Protein AF-A0A1Y6CHC1-F1 (afdb_monomer)

Solvent-accessible surface area (backbone atoms only — not comparable to full-atom values): 17909 Å² total; per-residue (Å²): 136,83,73,72,55,72,36,53,55,94,56,80,76,87,63,81,78,50,88,61,73,69,47,34,38,37,36,36,38,57,43,35,75,54,74,92,55,52,39,57,62,52,51,22,48,35,28,28,70,56,65,70,38,98,49,31,31,30,36,31,30,30,24,67,76,11,26,31,28,70,51,31,59,73,75,50,72,40,64,74,44,86,97,60,24,77,39,40,46,34,39,30,34,43,19,50,55,58,89,68,59,39,71,45,30,53,53,37,52,40,52,51,55,47,38,54,39,73,69,41,93,63,84,46,32,47,44,46,45,35,79,75,42,99,49,72,38,39,51,54,68,60,51,72,72,58,49,37,44,100,81,23,35,74,56,94,66,82,91,72,91,79,78,81,80,82,85,81,88,81,80,87,84,79,85,82,87,75,87,64,82,48,79,63,64,50,70,48,38,76,80,40,63,42,73,69,39,30,37,49,26,50,49,38,39,75,72,74,36,59,46,80,73,77,22,58,27,22,52,53,46,28,50,35,42,24,53,50,21,54,78,59,76,44,81,69,77,31,58,44,37,47,56,56,43,50,62,64,38,90,55,96,65,45,80,45,41,72,75,42,66,42,66,53,42,25,35,50,38,50,48,42,38,34,36,47,44,89,74,81,59,79,15,65,30,41,73,69,51,30,54,49,44,24,54,49,25,50,57,66,76,43,84,58,78,35,57,47,30,48,70,54,48,26,69,64,32,74,101

Mean predicted aligned error: 11.99 Å

Secondary structure (DSSP, 8-state):
-PPPPSB-TTS----PPPSS---EEEEEE-S---GGG-SHHHHHHHHHHHH--SS-S-SEEE-TT-PEEE-S-TTSPPSSSTTT-TTEEEEEES-SSGGG--HHHHHHHHHHHHHHHHT-SSPPEEEEGGGSSSS-TT-S-HHHHHTB-TTS-B--------PPPPPPP-PPPP--------SSPP-B-TT-BSHHHHHHHHHHHHTT-----SSB--HHHHHHHHHHHHHTT---SS-B-HHHHHTT-S-SS--B-TT-BSHHHHHHHHHHHHTT-----SSB--HHHHHHHHHHHHHTT---SS-B-HHHHHHHHT-

Radius of gyration: 23.37 Å; Cα contacts (8 Å, |Δi|>4): 582; chains: 1; bounding box: 59×44×64 Å

Structure (mmCIF, N/CA/C/O backbone):
data_AF-A0A1Y6CHC1-F1
#
_entry.id   AF-A0A1Y6CHC1-F1
#
loop_
_atom_site.group_PDB
_atom_site.id
_atom_site.type_symbol
_atom_site.label_atom_id
_atom_site.label_alt_id
_atom_site.label_comp_id
_atom_site.label_asym_id
_atom_site.label_entity_id
_atom_site.label_seq_id
_atom_site.pdbx_PDB_ins_code
_atom_site.Cartn_x
_atom_site.Cartn_y
_atom_site.Cartn_z
_atom_site.occupancy
_atom_site.B_iso_or_equiv
_atom_site.auth_seq_id
_atom_site.auth_comp_id
_atom_site.auth_asym_id
_atom_site.auth_atom_id
_atom_site.pdbx_PDB_model_num
ATOM 1 N N . MET A 1 1 ? -13.103 -6.471 -12.805 1.00 51.59 1 MET A N 1
ATOM 2 C CA . MET A 1 1 ? -12.391 -6.756 -14.066 1.00 51.59 1 MET A CA 1
ATOM 3 C C . MET A 1 1 ? -10.905 -6.651 -13.789 1.00 51.59 1 MET A C 1
ATOM 5 O O . MET A 1 1 ? -10.514 -5.694 -13.133 1.00 51.59 1 MET A O 1
ATOM 9 N N . THR A 1 2 ? -10.120 -7.646 -14.195 1.00 70.94 2 THR A N 1
ATOM 10 C CA . THR A 1 2 ? -8.657 -7.641 -14.054 1.00 70.94 2 THR A CA 1
ATOM 11 C C . THR A 1 2 ? -8.014 -6.931 -15.240 1.00 70.94 2 THR A C 1
ATOM 13 O O . THR A 1 2 ? -8.426 -7.163 -16.377 1.00 70.94 2 THR A O 1
ATOM 16 N N . THR A 1 3 ? -7.005 -6.098 -15.004 1.00 85.31 3 THR A N 1
ATOM 17 C CA . THR A 1 3 ? -6.266 -5.409 -16.068 1.00 85.31 3 THR A CA 1
ATOM 18 C C . THR A 1 3 ? -5.504 -6.421 -16.921 1.00 85.31 3 THR A C 1
ATOM 20 O O . THR A 1 3 ? -4.807 -7.300 -16.403 1.00 85.31 3 THR A O 1
ATOM 23 N N . SER A 1 4 ? -5.602 -6.293 -18.245 1.00 88.56 4 SER A N 1
ATOM 24 C CA . SER A 1 4 ? -4.836 -7.122 -19.174 1.00 88.56 4 SER A CA 1
ATOM 25 C C . SER A 1 4 ? -3.333 -6.907 -18.986 1.00 88.56 4 SER A C 1
ATOM 27 O O . SER A 1 4 ? -2.856 -5.779 -18.843 1.00 88.56 4 SER A O 1
ATOM 29 N N . ALA A 1 5 ? -2.567 -7.995 -19.012 1.00 92.50 5 ALA A N 1
ATOM 30 C CA . ALA A 1 5 ? -1.113 -7.909 -18.994 1.00 92.50 5 ALA A CA 1
ATOM 31 C C . ALA A 1 5 ? -0.606 -7.248 -20.285 1.00 92.50 5 ALA A C 1
ATOM 33 O O . ALA A 1 5 ? -1.057 -7.609 -21.369 1.00 92.50 5 ALA A O 1
ATOM 34 N N . LYS A 1 6 ? 0.364 -6.334 -20.167 1.00 96.19 6 LYS A N 1
ATOM 35 C CA . LYS A 1 6 ? 1.146 -5.845 -21.312 1.00 96.19 6 LYS A CA 1
ATOM 36 C C . LYS A 1 6 ? 2.078 -6.945 -21.820 1.00 96.19 6 LYS A C 1
ATOM 38 O O . LYS A 1 6 ? 2.155 -7.176 -23.018 1.00 96.19 6 LYS A O 1
ATOM 43 N N . TRP A 1 7 ? 2.718 -7.664 -20.898 1.00 98.06 7 TRP A N 1
ATOM 44 C CA . TRP A 1 7 ? 3.456 -8.886 -21.209 1.00 98.06 7 TRP A CA 1
ATOM 45 C C . TRP A 1 7 ? 3.088 -9.983 -20.217 1.00 98.06 7 TRP A C 1
ATOM 47 O O . TRP A 1 7 ? 3.112 -9.777 -19.001 1.00 98.06 7 TRP A O 1
ATOM 57 N N . LYS A 1 8 ? 2.748 -11.159 -20.744 1.00 97.69 8 LYS A N 1
ATOM 58 C CA . LYS A 1 8 ? 2.485 -12.356 -19.942 1.00 97.69 8 LYS A CA 1
ATOM 59 C C . LYS A 1 8 ? 3.786 -12.973 -19.439 1.00 97.69 8 LYS A C 1
ATOM 61 O O . LYS A 1 8 ? 4.807 -12.908 -20.127 1.00 97.69 8 LYS A O 1
ATOM 66 N N . TYR A 1 9 ? 3.738 -13.608 -18.268 1.00 97.12 9 TYR A N 1
ATOM 67 C CA . TYR A 1 9 ? 4.892 -14.312 -17.711 1.00 97.12 9 TYR A CA 1
ATOM 68 C C . TYR A 1 9 ? 5.531 -15.260 -18.742 1.00 97.12 9 TYR A C 1
ATOM 70 O O . TYR A 1 9 ? 4.849 -15.976 -19.476 1.00 97.12 9 TYR A O 1
ATOM 78 N N . GLY A 1 10 ? 6.863 -15.240 -18.815 1.00 91.00 10 GLY A N 1
ATOM 79 C CA . GLY A 1 10 ? 7.650 -16.061 -19.739 1.00 91.00 10 GLY A CA 1
ATOM 80 C C . GLY A 1 10 ? 7.741 -15.523 -21.173 1.00 91.00 10 GLY A C 1
ATOM 81 O O . GLY A 1 10 ? 8.713 -15.830 -21.863 1.00 91.00 10 GLY A O 1
ATOM 82 N N . LYS A 1 11 ? 6.823 -14.658 -21.623 1.00 95.88 11 LYS A N 1
ATOM 83 C CA . LYS A 1 11 ? 6.850 -14.095 -22.986 1.00 95.88 11 LYS A CA 1
ATOM 84 C C . LYS A 1 11 ? 7.946 -13.045 -23.159 1.00 95.88 11 LYS A C 1
ATOM 86 O O . LYS A 1 11 ? 8.459 -12.506 -22.176 1.00 95.88 11 LYS A O 1
ATOM 91 N N . ALA A 1 12 ? 8.388 -12.836 -24.400 1.00 92.19 12 ALA A N 1
ATOM 92 C CA . ALA A 1 12 ? 9.375 -11.810 -24.733 1.00 92.19 12 ALA A CA 1
ATOM 93 C C . ALA A 1 12 ? 8.867 -10.417 -24.326 1.00 92.19 12 ALA A C 1
ATOM 95 O O . ALA A 1 12 ? 7.662 -10.169 -24.326 1.00 92.19 12 ALA A O 1
ATOM 96 N N . ILE A 1 13 ? 9.796 -9.547 -23.931 1.00 97.12 13 ILE A N 1
ATOM 97 C CA . ILE A 1 13 ? 9.504 -8.160 -23.575 1.00 97.12 13 ILE A CA 1
ATOM 98 C C . ILE A 1 13 ? 10.121 -7.310 -24.670 1.00 97.12 13 ILE A C 1
ATOM 100 O O . ILE A 1 13 ? 11.342 -7.201 -24.740 1.00 97.12 13 ILE A O 1
ATOM 104 N N . ASP A 1 14 ? 9.262 -6.749 -25.505 1.00 93.94 14 ASP A N 1
ATOM 105 C CA . ASP A 1 14 ? 9.638 -5.746 -26.489 1.00 93.94 14 ASP A CA 1
ATOM 106 C C . ASP A 1 14 ? 9.435 -4.363 -25.862 1.00 93.94 14 ASP A C 1
ATOM 108 O O . ASP A 1 14 ? 8.299 -3.917 -25.686 1.00 93.94 14 ASP A O 1
ATOM 112 N N . PHE A 1 15 ? 10.516 -3.770 -25.351 1.00 97.25 15 PHE A N 1
ATOM 113 C CA . PHE A 1 15 ? 10.463 -2.532 -24.578 1.00 97.25 15 PHE A CA 1
ATOM 114 C C . PHE A 1 15 ? 10.867 -1.327 -25.428 1.00 97.25 15 PHE A C 1
ATOM 116 O O . PHE A 1 15 ? 12.042 -1.140 -25.740 1.00 97.25 15 PHE A O 1
ATOM 123 N N . ASP A 1 16 ? 9.900 -0.442 -25.665 1.00 94.69 16 ASP A N 1
ATOM 124 C CA . ASP A 1 16 ? 10.146 0.876 -26.244 1.00 94.69 16 ASP A CA 1
ATOM 125 C C . ASP A 1 16 ? 10.551 1.883 -25.166 1.00 94.69 16 ASP A C 1
ATOM 127 O O . ASP A 1 16 ? 9.768 2.218 -24.262 1.00 94.69 16 ASP A O 1
ATOM 131 N N . LYS A 1 17 ? 11.775 2.409 -25.269 1.00 95.88 17 LYS A N 1
ATOM 132 C CA . LYS A 1 17 ? 12.222 3.483 -24.381 1.00 95.88 17 LYS A CA 1
ATOM 133 C C . LYS A 1 17 ? 11.468 4.790 -24.664 1.00 95.88 17 LYS A C 1
ATOM 135 O O . LYS A 1 17 ? 11.237 5.127 -25.825 1.00 95.88 17 LYS A O 1
ATOM 140 N N . PRO A 1 18 ? 11.132 5.579 -23.629 1.00 97.69 18 PRO A N 1
ATOM 141 C CA . PRO A 1 18 ? 10.587 6.912 -23.838 1.00 97.69 18 PRO A CA 1
ATOM 142 C C . PRO A 1 18 ? 11.642 7.882 -24.385 1.00 97.69 18 PRO A C 1
ATOM 144 O O . PRO A 1 18 ? 12.846 7.699 -24.183 1.00 97.69 18 PRO A O 1
ATOM 147 N N . LYS A 1 19 ? 11.173 8.969 -25.002 1.00 97.62 19 LYS A N 1
ATOM 148 C CA . LYS A 1 19 ? 12.001 10.080 -25.493 1.00 97.62 19 LYS A CA 1
ATOM 149 C C . LYS A 1 19 ? 12.656 10.852 -24.352 1.00 97.62 19 LYS A C 1
ATOM 151 O O . LYS A 1 19 ? 13.768 11.357 -24.501 1.00 97.62 19 LYS A O 1
ATOM 156 N N . ARG A 1 20 ? 11.986 10.964 -23.197 1.00 97.31 20 ARG A N 1
ATOM 157 C CA . ARG A 1 20 ? 12.581 11.623 -22.025 1.00 97.31 20 ARG A CA 1
ATOM 158 C C . ARG A 1 20 ? 13.830 10.882 -21.540 1.00 97.31 20 ARG A C 1
ATOM 160 O O . ARG A 1 20 ? 13.885 9.654 -21.531 1.00 97.31 20 ARG A O 1
ATOM 167 N N . LYS A 1 21 ? 14.798 11.633 -21.008 1.00 96.19 21 LYS A N 1
ATOM 168 C CA . LYS A 1 21 ? 15.995 11.048 -20.390 1.00 96.19 21 LYS A CA 1
ATOM 169 C C . LYS A 1 21 ? 15.610 10.126 -19.228 1.00 96.19 21 LYS A C 1
ATOM 171 O O . LYS A 1 21 ? 14.812 10.496 -18.360 1.00 96.19 21 LYS A O 1
ATOM 176 N N . VAL A 1 22 ? 16.219 8.945 -19.202 1.00 97.81 22 VAL A N 1
ATOM 177 C CA . VAL A 1 22 ? 16.135 7.970 -18.112 1.00 97.81 22 VAL A CA 1
ATOM 178 C C . VAL A 1 22 ? 17.552 7.565 -17.739 1.00 97.81 22 VAL A C 1
ATOM 180 O O . VAL A 1 22 ? 18.365 7.302 -18.615 1.00 97.81 22 VAL A O 1
ATOM 183 N N . SER A 1 23 ? 17.847 7.535 -16.445 1.00 95.69 23 SER A N 1
ATOM 184 C CA . SER A 1 23 ? 19.141 7.084 -15.918 1.00 95.69 23 SER A CA 1
ATOM 185 C C . SER A 1 23 ? 19.007 6.092 -14.765 1.00 95.69 23 SER A C 1
ATOM 187 O O . SER A 1 23 ? 20.001 5.491 -14.354 1.00 95.69 23 SER A O 1
ATOM 189 N N . VAL A 1 24 ? 17.794 5.905 -14.227 1.00 97.56 24 VAL A N 1
ATOM 190 C CA . VAL A 1 24 ? 17.572 5.040 -13.067 1.00 97.56 24 VAL A CA 1
ATOM 191 C C . VAL A 1 24 ? 16.245 4.282 -13.121 1.00 97.56 24 VAL A C 1
ATOM 193 O O . VAL A 1 24 ? 15.204 4.828 -13.483 1.00 97.56 24 VAL A O 1
ATOM 196 N N . ILE A 1 25 ? 16.258 3.023 -12.698 1.00 98.69 25 ILE A N 1
ATOM 197 C CA . ILE A 1 25 ? 15.065 2.235 -12.388 1.00 98.69 25 ILE A CA 1
ATOM 198 C C . ILE A 1 25 ? 14.903 2.201 -10.869 1.00 98.69 25 ILE A C 1
ATOM 200 O O . ILE A 1 25 ? 15.845 1.870 -10.148 1.00 98.69 25 ILE A O 1
ATOM 204 N N . PHE A 1 26 ? 13.701 2.501 -10.379 1.00 98.56 26 PHE A N 1
ATOM 205 C CA . PHE A 1 26 ? 13.335 2.294 -8.981 1.00 98.56 26 PHE A CA 1
ATOM 206 C C . PHE A 1 26 ? 12.372 1.122 -8.834 1.00 98.56 26 PHE A C 1
ATOM 208 O O . PHE A 1 26 ? 11.285 1.120 -9.418 1.00 98.56 26 PHE A O 1
ATOM 215 N N . LEU A 1 27 ? 12.754 0.169 -7.988 1.00 98.56 27 LEU A N 1
ATOM 216 C CA . LEU A 1 27 ? 11.951 -0.995 -7.638 1.00 98.56 27 LEU A CA 1
ATOM 217 C C . LEU A 1 27 ? 11.111 -0.744 -6.384 1.00 98.56 27 LEU A C 1
ATOM 219 O O . LEU A 1 27 ? 11.587 -0.216 -5.370 1.00 98.56 27 LEU A O 1
ATOM 223 N N . HIS A 1 28 ? 9.848 -1.160 -6.473 1.00 98.12 28 HIS A N 1
ATOM 224 C CA . HIS A 1 28 ? 8.816 -0.996 -5.456 1.00 98.12 28 HIS A CA 1
ATOM 225 C C . HIS A 1 28 ? 8.112 -2.309 -5.127 1.00 98.12 28 HIS A C 1
ATOM 227 O O . HIS A 1 28 ? 8.158 -3.275 -5.891 1.00 98.12 28 HIS A O 1
ATOM 233 N N . CYS A 1 29 ? 7.402 -2.301 -4.003 1.00 95.31 29 CYS A N 1
ATOM 234 C CA . CYS A 1 29 ? 6.365 -3.268 -3.681 1.00 95.31 29 CYS A CA 1
ATOM 235 C C . CYS A 1 29 ? 5.021 -2.555 -3.460 1.00 95.31 29 CYS A C 1
ATOM 237 O O . CYS A 1 29 ? 5.009 -1.395 -3.042 1.00 95.31 29 CYS A O 1
ATOM 239 N N . SER A 1 30 ? 3.899 -3.244 -3.680 1.00 93.38 30 SER A N 1
ATOM 240 C CA . SER A 1 30 ? 2.546 -2.694 -3.459 1.00 93.38 30 SER A CA 1
ATOM 241 C C . SER A 1 30 ? 2.214 -2.460 -1.982 1.00 93.38 30 SER A C 1
ATOM 243 O O . SER A 1 30 ? 1.196 -1.843 -1.668 1.00 93.38 30 SER A O 1
ATOM 245 N N . ALA A 1 31 ? 3.058 -2.968 -1.076 1.00 88.44 31 ALA A N 1
ATOM 246 C CA . ALA A 1 31 ? 2.838 -2.964 0.365 1.00 88.44 31 ALA A CA 1
ATOM 247 C C . ALA A 1 31 ? 1.505 -3.628 0.761 1.00 88.44 31 ALA A C 1
ATOM 249 O O . ALA A 1 31 ? 0.846 -3.217 1.716 1.00 88.44 31 ALA A O 1
ATOM 250 N N . SER A 1 32 ? 1.124 -4.671 0.019 1.00 87.44 32 SER A N 1
ATOM 251 C CA . SER A 1 32 ? 0.033 -5.578 0.361 1.00 87.44 32 SER A CA 1
ATOM 252 C C . SER A 1 32 ? 0.287 -6.977 -0.202 1.00 87.44 32 SER A C 1
ATOM 254 O O . SER A 1 32 ? 0.777 -7.103 -1.320 1.00 87.44 32 SER A O 1
ATOM 256 N N . ASP A 1 33 ? -0.082 -8.009 0.560 1.00 88.25 33 ASP A N 1
ATOM 257 C CA . ASP A 1 33 ? -0.140 -9.409 0.105 1.00 88.25 33 ASP A CA 1
ATOM 258 C C . ASP A 1 33 ? -1.586 -9.902 -0.104 1.00 88.25 33 ASP A C 1
ATOM 260 O O . ASP A 1 33 ? -1.812 -11.098 -0.293 1.00 88.25 33 ASP A O 1
ATOM 264 N N . ASN A 1 34 ? -2.580 -9.009 -0.035 1.00 86.69 34 ASN A N 1
ATOM 265 C CA . ASN A 1 34 ? -3.968 -9.365 -0.316 1.00 86.69 34 ASN A CA 1
ATOM 266 C C . ASN A 1 34 ? -4.130 -9.608 -1.820 1.00 86.69 34 ASN A C 1
ATOM 268 O O . ASN A 1 34 ? -3.890 -8.711 -2.627 1.00 86.69 34 ASN A O 1
ATOM 272 N N . THR A 1 35 ? -4.598 -10.797 -2.194 1.00 90.50 35 THR A N 1
ATOM 273 C CA . THR A 1 35 ? -4.780 -11.210 -3.594 1.00 90.50 35 THR A CA 1
ATOM 274 C C . THR A 1 35 ? -5.719 -10.292 -4.376 1.00 90.50 35 THR A C 1
ATOM 276 O O . THR A 1 35 ? -5.549 -10.116 -5.577 1.00 90.50 35 THR A O 1
ATOM 279 N N . LYS A 1 36 ? -6.664 -9.622 -3.704 1.00 89.31 36 LYS A N 1
ATOM 280 C CA . LYS A 1 36 ? -7.548 -8.622 -4.323 1.00 89.31 36 LYS A CA 1
ATOM 281 C C . LYS A 1 36 ? -6.813 -7.354 -4.758 1.00 89.31 36 LYS A C 1
ATOM 283 O O . LYS A 1 36 ? -7.400 -6.531 -5.449 1.00 89.31 36 LYS A O 1
ATOM 288 N N . HIS A 1 37 ? -5.567 -7.161 -4.326 1.00 91.81 37 HIS A N 1
ATOM 289 C CA . HIS A 1 37 ? -4.716 -6.029 -4.698 1.00 91.81 37 HIS A CA 1
ATOM 290 C C . HIS A 1 37 ? -3.678 -6.409 -5.757 1.00 91.81 37 HIS A C 1
ATOM 292 O O . HIS A 1 37 ? -2.777 -5.618 -6.035 1.00 91.81 37 HIS A O 1
ATOM 298 N N . ASP A 1 38 ? -3.755 -7.613 -6.323 1.00 96.12 38 ASP A N 1
ATOM 299 C CA . ASP A 1 38 ? -2.836 -8.096 -7.357 1.00 96.12 38 ASP A CA 1
ATOM 300 C C . ASP A 1 38 ? -3.211 -7.570 -8.753 1.00 96.12 38 ASP A C 1
ATOM 302 O O . ASP A 1 38 ? -3.364 -8.319 -9.712 1.00 96.12 38 ASP A O 1
ATOM 306 N N . ASP A 1 39 ? -3.418 -6.254 -8.852 1.00 96.44 39 ASP A N 1
ATOM 307 C CA . ASP A 1 39 ? -3.809 -5.582 -10.087 1.00 96.44 39 ASP A CA 1
ATOM 308 C C . ASP A 1 39 ? -3.429 -4.092 -10.061 1.00 96.44 39 ASP A C 1
ATOM 310 O O . ASP A 1 39 ? -3.685 -3.372 -9.087 1.00 96.44 39 ASP A O 1
ATOM 314 N N . VAL A 1 40 ? -2.857 -3.594 -11.159 1.00 97.38 40 VAL A N 1
ATOM 315 C CA . VAL A 1 40 ? -2.493 -2.183 -11.325 1.00 97.38 40 VAL A CA 1
ATOM 316 C C . VAL A 1 40 ? -3.700 -1.246 -11.250 1.00 97.38 40 VAL A C 1
ATOM 318 O O . VAL A 1 40 ? -3.552 -0.123 -10.771 1.00 97.38 40 VAL A O 1
ATOM 321 N N . ALA A 1 41 ? -4.900 -1.682 -11.648 1.00 95.06 41 ALA A N 1
ATOM 322 C CA . ALA A 1 41 ? -6.114 -0.875 -11.540 1.00 95.06 41 ALA A CA 1
ATOM 323 C C . ALA A 1 41 ? -6.483 -0.595 -10.078 1.00 95.06 41 ALA A C 1
ATOM 325 O O . ALA A 1 41 ? -6.957 0.497 -9.761 1.00 95.06 41 ALA A O 1
ATOM 326 N N . VAL A 1 42 ? -6.199 -1.532 -9.166 1.00 91.25 42 VAL A N 1
ATOM 327 C CA . VAL A 1 42 ? -6.393 -1.320 -7.724 1.00 91.25 42 VAL A CA 1
ATOM 328 C C . VAL A 1 42 ? -5.406 -0.273 -7.213 1.00 91.25 42 VAL A C 1
ATOM 330 O O . VAL A 1 42 ? -5.807 0.665 -6.526 1.00 91.25 42 VAL A O 1
ATOM 333 N N . MET A 1 43 ? -4.137 -0.362 -7.628 1.00 92.50 43 MET A N 1
ATOM 334 C CA . MET A 1 43 ? -3.129 0.654 -7.300 1.00 92.50 43 MET A CA 1
ATOM 335 C C . MET A 1 43 ? -3.503 2.026 -7.864 1.00 92.50 43 MET A C 1
ATOM 337 O O . MET A 1 43 ? -3.320 3.045 -7.202 1.00 92.50 43 MET A O 1
ATOM 341 N N . LYS A 1 44 ? -4.022 2.074 -9.096 1.00 93.81 44 LYS A N 1
ATOM 342 C CA . LYS A 1 44 ? -4.492 3.307 -9.730 1.00 93.81 44 LYS A CA 1
ATOM 343 C C . LYS A 1 44 ? -5.624 3.928 -8.930 1.00 93.81 44 LYS A C 1
ATOM 345 O O . LYS A 1 44 ? -5.534 5.105 -8.607 1.00 93.81 44 LYS A O 1
ATOM 350 N N . LYS A 1 45 ? -6.630 3.136 -8.557 1.00 87.31 45 LYS A N 1
ATOM 351 C CA . LYS A 1 45 ? -7.753 3.596 -7.741 1.00 87.31 45 LYS A CA 1
ATOM 352 C C . LYS A 1 45 ? -7.280 4.199 -6.419 1.00 87.31 45 LYS A C 1
ATOM 354 O O . LYS A 1 45 ? -7.692 5.293 -6.062 1.00 87.31 45 LYS A O 1
ATOM 359 N N . TRP A 1 46 ? -6.360 3.536 -5.720 1.00 83.81 46 TRP A N 1
ATOM 360 C CA . TRP A 1 46 ? -5.793 4.085 -4.486 1.00 83.81 46 TRP A CA 1
ATOM 361 C C . TRP A 1 46 ? -5.030 5.388 -4.699 1.00 83.81 46 TRP A C 1
ATOM 363 O O . TRP A 1 46 ? -5.143 6.293 -3.887 1.00 83.81 46 TRP A O 1
ATOM 373 N N . HIS A 1 47 ? -4.271 5.518 -5.781 1.00 89.06 47 HIS A N 1
ATOM 374 C CA . HIS A 1 47 ? -3.549 6.756 -6.051 1.00 89.06 47 HIS A CA 1
ATOM 375 C C . HIS A 1 47 ? -4.474 7.904 -6.479 1.00 89.06 47 HIS A C 1
ATOM 377 O O . HIS A 1 47 ? -4.277 9.037 -6.046 1.00 89.06 47 HIS A O 1
ATOM 383 N N . VAL A 1 48 ? -5.483 7.626 -7.305 1.00 86.31 48 VAL A N 1
ATOM 384 C CA . VAL A 1 48 ? -6.416 8.643 -7.806 1.00 86.31 48 VAL A CA 1
ATOM 385 C C . VAL A 1 48 ? -7.375 9.073 -6.701 1.00 86.31 48 VAL A C 1
ATOM 387 O O . VAL A 1 48 ? -7.341 10.226 -6.283 1.00 86.31 48 VAL A O 1
ATOM 390 N N . ASP A 1 49 ? -8.149 8.140 -6.154 1.00 75.94 49 ASP A N 1
ATOM 391 C CA . ASP A 1 49 ? -9.147 8.428 -5.119 1.00 75.94 49 ASP A CA 1
ATOM 392 C C . ASP A 1 49 ? -8.434 8.764 -3.796 1.00 75.94 49 ASP A C 1
ATOM 394 O O . ASP A 1 49 ? -8.658 9.777 -3.130 1.00 75.94 49 ASP A O 1
ATOM 398 N N . GLY A 1 50 ? -7.481 7.913 -3.421 1.00 66.19 50 GLY A N 1
ATOM 399 C CA . GLY A 1 50 ? -6.788 8.015 -2.146 1.00 66.19 50 GLY A CA 1
ATOM 400 C C . GLY A 1 50 ? -5.775 9.151 -2.085 1.00 66.19 50 GLY A C 1
ATOM 401 O O . GLY A 1 50 ? -5.656 9.733 -1.019 1.00 66.19 50 GLY A O 1
ATOM 402 N N . ASN A 1 51 ? -5.094 9.554 -3.162 1.00 69.44 51 ASN A N 1
ATOM 403 C CA . ASN A 1 51 ? -4.077 10.621 -3.097 1.00 69.44 51 ASN A CA 1
ATOM 404 C C . ASN A 1 51 ? -4.380 11.851 -3.962 1.00 69.44 51 ASN A C 1
ATOM 406 O O . ASN A 1 51 ? -3.621 12.819 -3.902 1.00 69.44 51 ASN A O 1
ATOM 410 N N . GLY A 1 52 ? -5.471 11.848 -4.733 1.00 75.00 52 GLY A N 1
ATOM 411 C CA . GLY A 1 52 ? -5.788 12.929 -5.670 1.00 75.00 52 GLY A CA 1
ATOM 412 C C . GLY A 1 52 ? -4.815 12.996 -6.848 1.00 75.00 52 GLY A C 1
ATOM 413 O O . GLY A 1 52 ? -4.633 14.055 -7.442 1.00 75.00 52 GLY A O 1
ATOM 414 N N . TRP A 1 53 ? -4.113 11.900 -7.152 1.00 87.25 53 TRP A N 1
ATOM 415 C CA . TRP A 1 53 ? -3.181 11.868 -8.275 1.00 87.25 53 TRP A CA 1
ATOM 416 C C . TRP A 1 53 ? -3.933 11.698 -9.590 1.00 87.25 53 TRP A C 1
ATOM 418 O O . TRP A 1 53 ? -5.001 11.102 -9.644 1.00 87.25 53 TRP A O 1
ATOM 428 N N . SER A 1 54 ? -3.337 12.159 -10.684 1.00 90.75 54 SER A N 1
ATOM 429 C CA . SER A 1 54 ? -3.925 12.002 -12.018 1.00 90.75 54 SER A CA 1
ATOM 430 C C . SER A 1 54 ? -3.837 10.573 -12.571 1.00 90.75 54 SER A C 1
ATOM 432 O O . SER A 1 54 ? -4.530 10.244 -13.530 1.00 90.75 54 SER A O 1
ATOM 434 N N . ASP A 1 55 ? -2.968 9.726 -12.009 1.00 94.75 55 ASP A N 1
ATOM 435 C CA . ASP A 1 55 ? -2.767 8.342 -12.445 1.00 94.75 55 ASP A CA 1
ATOM 436 C C . ASP A 1 55 ? -1.983 7.530 -11.401 1.00 94.75 55 ASP A C 1
ATOM 438 O O . ASP A 1 55 ? -1.375 8.099 -10.486 1.00 94.75 55 ASP A O 1
ATOM 442 N N . VAL A 1 56 ? -1.898 6.210 -11.596 1.00 96.06 56 VAL A N 1
ATOM 443 C CA . VAL A 1 56 ? -1.023 5.320 -10.815 1.00 96.06 56 VAL A CA 1
ATOM 444 C C . VAL A 1 56 ? 0.424 5.839 -10.789 1.00 96.06 56 VAL A C 1
ATOM 446 O O . VAL A 1 56 ? 0.909 6.428 -11.753 1.00 96.06 56 VAL A O 1
ATOM 449 N N . GLY A 1 57 ? 1.137 5.654 -9.677 1.00 96.00 57 GLY A N 1
ATOM 450 C CA . GLY A 1 57 ? 2.499 6.177 -9.513 1.00 96.00 57 GLY A CA 1
ATOM 451 C C . GLY A 1 57 ? 3.590 5.443 -10.304 1.00 96.00 57 GLY A C 1
ATOM 452 O O . GLY A 1 57 ? 4.667 6.003 -10.515 1.00 96.00 57 GLY A O 1
ATOM 453 N N . TYR A 1 58 ? 3.323 4.210 -10.741 1.00 98.38 58 TYR A N 1
ATOM 454 C CA . TYR A 1 58 ? 4.297 3.292 -11.345 1.00 98.38 58 TYR A CA 1
ATOM 455 C C . TYR A 1 58 ? 4.085 3.161 -12.853 1.00 98.38 58 TYR A C 1
ATOM 457 O O . TYR A 1 58 ? 2.940 3.172 -13.294 1.00 98.38 58 TYR A O 1
ATOM 465 N N . HIS A 1 59 ? 5.151 2.967 -13.637 1.00 98.75 59 HIS A N 1
ATOM 466 C CA . HIS A 1 59 ? 5.002 2.669 -15.070 1.00 98.75 59 HIS A CA 1
ATOM 467 C C . HIS A 1 59 ? 4.644 1.207 -15.317 1.00 98.75 59 HIS A C 1
ATOM 469 O O . HIS A 1 59 ? 3.926 0.899 -16.262 1.00 98.75 59 HIS A O 1
ATOM 475 N N . PHE A 1 60 ? 5.128 0.311 -14.455 1.00 98.81 60 PHE A N 1
ATOM 476 C CA . PHE A 1 60 ? 4.868 -1.120 -14.557 1.00 98.81 60 PHE A CA 1
ATOM 477 C C . PHE A 1 60 ? 4.468 -1.706 -13.209 1.00 98.81 60 PHE A C 1
ATOM 479 O O . PHE A 1 60 ? 4.984 -1.298 -12.163 1.00 98.81 60 PHE A O 1
ATOM 486 N N . PHE A 1 61 ? 3.575 -2.689 -13.257 1.00 98.75 61 PHE A N 1
ATOM 487 C CA . PHE A 1 61 ? 3.143 -3.481 -12.114 1.00 98.75 61 PHE A CA 1
ATOM 488 C C . PHE A 1 61 ? 3.302 -4.972 -12.424 1.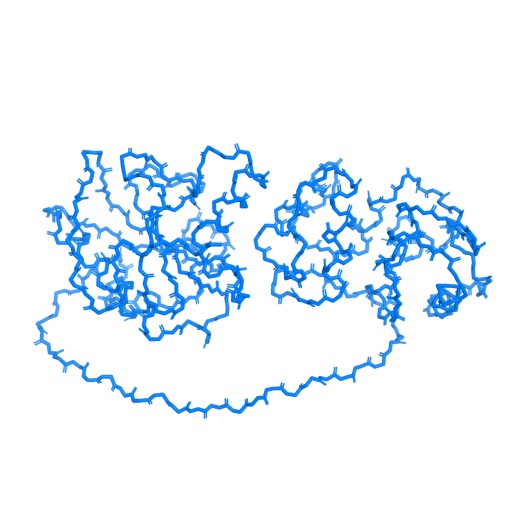00 98.75 61 PHE A C 1
ATOM 490 O O . PHE A 1 61 ? 2.904 -5.416 -13.495 1.00 98.75 61 PHE A O 1
ATOM 497 N N . ILE A 1 62 ? 3.893 -5.737 -11.508 1.00 98.75 62 ILE A N 1
ATOM 498 C CA . ILE A 1 62 ? 4.172 -7.167 -11.676 1.00 98.75 62 ILE A CA 1
ATOM 499 C C . ILE A 1 62 ? 3.333 -7.960 -10.679 1.00 98.75 62 ILE A C 1
ATOM 501 O O . ILE A 1 62 ? 3.532 -7.860 -9.462 1.00 98.75 62 ILE A O 1
ATOM 505 N N . THR A 1 63 ? 2.420 -8.764 -11.214 1.00 98.56 63 THR A N 1
ATOM 506 C CA . THR A 1 63 ? 1.469 -9.570 -10.433 1.00 98.56 63 THR A CA 1
ATOM 507 C C . THR A 1 63 ? 2.133 -10.779 -9.764 1.00 98.56 63 THR A C 1
ATOM 509 O O . THR A 1 63 ? 3.249 -11.142 -10.144 1.00 98.56 63 THR A O 1
ATOM 512 N N . LYS A 1 64 ? 1.473 -11.485 -8.828 1.00 97.62 64 LYS A N 1
ATOM 513 C CA . LYS A 1 64 ? 1.998 -12.760 -8.272 1.00 97.62 64 LYS A CA 1
ATOM 514 C C . LYS A 1 64 ? 2.256 -13.813 -9.351 1.00 97.62 64 LYS A C 1
ATOM 516 O O . LYS A 1 64 ? 3.163 -14.636 -9.196 1.00 97.62 64 LYS A O 1
ATOM 521 N N . ALA A 1 65 ? 1.489 -13.774 -10.441 1.00 97.75 65 ALA A N 1
ATOM 522 C CA . ALA A 1 65 ? 1.640 -14.671 -11.583 1.00 97.75 65 ALA A CA 1
ATOM 523 C C . ALA A 1 65 ? 2.877 -14.363 -12.450 1.00 97.75 65 ALA A C 1
ATOM 525 O O . ALA A 1 65 ? 3.231 -15.180 -13.296 1.00 97.75 65 ALA A O 1
ATOM 526 N N . GLY A 1 66 ? 3.549 -13.225 -12.233 1.00 98.25 66 GLY A N 1
ATOM 527 C CA . GLY A 1 66 ? 4.659 -12.747 -13.063 1.00 98.25 66 GLY A CA 1
ATOM 528 C C . GLY A 1 66 ? 4.208 -11.960 -14.298 1.00 98.25 66 GLY A C 1
ATOM 529 O O . GLY A 1 66 ? 5.043 -11.497 -15.066 1.00 98.25 66 GLY A O 1
ATOM 530 N N . ASP A 1 67 ? 2.903 -11.775 -14.498 1.00 98.56 67 ASP A N 1
ATOM 531 C CA . ASP A 1 67 ? 2.404 -10.910 -15.565 1.00 98.56 67 ASP A CA 1
ATOM 532 C C . ASP A 1 67 ? 2.776 -9.452 -15.279 1.00 98.56 67 ASP A C 1
ATOM 534 O O . ASP A 1 67 ? 2.633 -8.978 -14.147 1.00 98.56 67 ASP A O 1
ATOM 538 N N . ILE A 1 68 ? 3.212 -8.741 -16.320 1.00 98.81 68 ILE A N 1
ATOM 539 C CA . ILE A 1 68 ? 3.574 -7.326 -16.269 1.00 98.81 68 ILE A CA 1
ATOM 540 C C . ILE A 1 68 ? 2.420 -6.520 -16.860 1.00 98.81 68 ILE A C 1
ATOM 542 O O . ILE A 1 68 ? 2.105 -6.634 -18.044 1.00 98.81 68 ILE A O 1
ATOM 546 N N . GLN A 1 69 ? 1.797 -5.682 -16.044 1.00 98.62 69 GLN A N 1
ATOM 547 C CA . GLN A 1 69 ? 0.743 -4.755 -16.438 1.00 98.62 69 GLN A CA 1
ATOM 548 C C . GLN A 1 69 ? 1.324 -3.352 -16.653 1.00 98.62 69 GLN A C 1
ATOM 550 O O . GLN A 1 69 ? 2.216 -2.910 -15.920 1.00 98.62 69 GLN A O 1
ATOM 555 N N . ALA A 1 70 ? 0.807 -2.646 -17.660 1.00 98.12 70 ALA A N 1
ATOM 556 C CA . ALA A 1 70 ? 1.131 -1.243 -17.883 1.00 98.12 70 ALA A CA 1
ATOM 557 C C . ALA A 1 70 ? 0.413 -0.364 -16.851 1.00 98.12 70 ALA A C 1
ATOM 559 O O . ALA A 1 70 ? -0.770 -0.551 -16.577 1.00 98.12 70 ALA A O 1
ATOM 560 N N . GLY A 1 71 ? 1.140 0.592 -16.285 1.00 97.62 71 GLY A N 1
ATOM 561 C CA . GLY A 1 71 ? 0.602 1.631 -15.421 1.00 97.62 71 GLY A CA 1
ATOM 562 C C . GLY A 1 71 ? 0.670 2.989 -16.108 1.00 97.62 71 GLY A C 1
ATOM 563 O O . GLY A 1 71 ? 0.177 3.174 -17.219 1.00 97.62 71 GLY A O 1
ATOM 564 N N . ARG A 1 72 ? 1.314 3.945 -15.442 1.00 97.69 72 ARG A N 1
ATOM 565 C CA . ARG A 1 72 ? 1.552 5.290 -15.959 1.00 97.69 72 ARG A CA 1
ATOM 566 C C . ARG A 1 72 ? 2.366 5.238 -17.249 1.00 97.69 72 ARG A C 1
ATOM 568 O O . ARG A 1 72 ? 3.374 4.539 -17.325 1.00 97.69 72 ARG A O 1
ATOM 575 N N . GLY A 1 73 ? 1.966 6.037 -18.237 1.00 97.75 73 GLY A N 1
ATOM 576 C CA . GLY A 1 73 ? 2.683 6.144 -19.511 1.00 97.75 73 GLY A CA 1
ATOM 577 C C . GLY A 1 73 ? 4.156 6.532 -19.332 1.00 97.75 73 GLY A C 1
ATOM 578 O O . GLY A 1 73 ? 4.474 7.391 -18.512 1.00 97.75 73 GLY A O 1
ATOM 579 N N . LEU A 1 74 ? 5.046 5.913 -20.113 1.00 98.00 74 LEU A N 1
ATOM 580 C CA . LEU A 1 74 ? 6.501 6.051 -19.965 1.00 98.00 74 LEU A CA 1
ATOM 581 C C . LEU A 1 74 ? 7.024 7.468 -20.221 1.00 98.00 74 LEU A C 1
ATOM 583 O O . LEU A 1 74 ? 8.025 7.841 -19.618 1.00 98.00 74 LEU A O 1
ATOM 587 N N . GLU A 1 75 ? 6.348 8.273 -21.043 1.00 98.00 75 GLU A N 1
ATOM 588 C CA . GLU A 1 75 ? 6.709 9.685 -21.256 1.00 98.00 75 GLU A CA 1
ATOM 589 C C . GLU A 1 75 ? 6.386 10.579 -20.051 1.00 98.00 75 GLU A C 1
ATOM 591 O O . GLU A 1 75 ? 6.943 11.665 -19.901 1.00 98.00 75 GLU A O 1
ATOM 596 N N . LYS A 1 76 ? 5.513 10.127 -19.145 1.00 97.81 76 LYS A N 1
ATOM 597 C CA . LYS A 1 76 ? 5.191 10.869 -17.926 1.00 97.81 76 LYS A CA 1
ATOM 598 C C . LYS A 1 76 ? 6.220 10.555 -16.843 1.00 97.81 76 LYS A C 1
ATOM 600 O O . LYS A 1 76 ? 6.706 9.436 -16.714 1.00 97.81 76 LYS A O 1
ATOM 605 N N . ILE A 1 77 ? 6.530 11.554 -16.022 1.00 97.44 77 ILE A N 1
ATOM 606 C CA . ILE A 1 77 ? 7.343 11.362 -14.816 1.00 97.44 77 ILE A CA 1
ATOM 607 C C . ILE A 1 77 ? 6.525 10.519 -13.811 1.00 97.44 77 ILE A C 1
ATOM 609 O O . ILE A 1 77 ? 5.332 10.802 -13.620 1.00 97.44 77 ILE A O 1
ATOM 613 N N . PRO A 1 78 ? 7.114 9.494 -13.160 1.00 97.50 78 PRO A N 1
ATOM 614 C CA . PRO A 1 78 ? 6.405 8.694 -12.167 1.00 97.50 78 PRO A CA 1
ATOM 615 C C . PRO A 1 78 ? 6.025 9.518 -10.934 1.00 97.50 78 PRO A C 1
ATOM 617 O O . PRO A 1 78 ? 6.577 10.582 -10.664 1.00 97.50 78 PRO A O 1
ATOM 620 N N . SER A 1 79 ? 5.088 9.001 -10.147 1.00 94.25 79 SER A N 1
ATOM 621 C CA . SER A 1 79 ? 4.733 9.556 -8.836 1.00 94.25 79 SER A CA 1
ATOM 622 C C . SER A 1 79 ? 4.937 8.471 -7.785 1.00 94.25 79 SER A C 1
ATOM 624 O O . SER A 1 79 ? 3.983 7.970 -7.212 1.00 94.25 79 SER A O 1
ATOM 626 N N . ALA A 1 80 ? 6.184 8.037 -7.585 1.00 91.62 80 ALA A N 1
ATOM 627 C CA . ALA A 1 80 ? 6.482 6.848 -6.781 1.00 91.62 80 ALA A CA 1
ATOM 628 C C . ALA A 1 80 ? 7.588 7.052 -5.733 1.00 91.62 80 ALA A C 1
ATOM 630 O O . ALA A 1 80 ? 7.524 6.425 -4.678 1.00 91.62 80 ALA A O 1
ATOM 631 N N . GLN A 1 81 ? 8.577 7.920 -5.978 1.00 90.19 81 GLN A N 1
ATOM 632 C CA . GLN A 1 81 ? 9.667 8.232 -5.039 1.00 90.19 81 GLN A CA 1
ATOM 633 C C . GLN A 1 81 ? 9.799 9.752 -4.910 1.00 90.19 81 GLN A C 1
ATOM 635 O O . GLN A 1 81 ? 10.358 10.424 -5.779 1.00 90.19 81 GLN A O 1
ATOM 640 N N . LYS A 1 82 ? 9.233 10.328 -3.843 1.00 85.94 82 LYS A N 1
ATOM 641 C CA . LYS A 1 82 ? 9.218 11.786 -3.638 1.00 85.94 82 LYS A CA 1
ATOM 642 C C . LYS A 1 82 ? 10.652 12.340 -3.676 1.00 85.94 82 LYS A C 1
ATOM 644 O O . LYS A 1 82 ? 11.500 11.864 -2.936 1.00 85.94 82 LYS A O 1
ATOM 649 N N . GLY A 1 83 ? 10.905 13.322 -4.545 1.00 86.88 83 GLY A N 1
ATOM 650 C CA . GLY A 1 83 ? 12.229 13.932 -4.751 1.00 86.88 83 GLY A CA 1
ATOM 651 C C . GLY A 1 83 ? 13.121 13.249 -5.798 1.00 86.88 83 GLY A C 1
ATOM 652 O O . GLY A 1 83 ? 14.059 13.874 -6.275 1.00 86.88 83 GLY A O 1
ATOM 653 N N . TYR A 1 84 ? 12.803 12.019 -6.226 1.00 93.06 84 TYR A N 1
ATOM 654 C CA . TYR A 1 84 ? 13.667 11.208 -7.106 1.00 93.06 84 TYR A CA 1
ATOM 655 C C . TYR A 1 84 ? 12.951 10.671 -8.361 1.00 93.06 84 TYR A C 1
ATOM 657 O O . TYR A 1 84 ? 13.466 9.802 -9.061 1.00 93.06 84 TYR A O 1
ATOM 665 N N . ASN A 1 85 ? 11.761 11.198 -8.674 1.00 94.56 85 ASN A N 1
ATOM 666 C CA . ASN A 1 85 ? 10.969 10.750 -9.824 1.00 94.56 85 ASN A CA 1
ATOM 667 C C . ASN A 1 85 ? 11.555 11.179 -11.187 1.00 94.56 85 ASN A C 1
ATOM 669 O O . ASN A 1 85 ? 11.379 10.481 -12.186 1.00 94.56 85 ASN A O 1
ATOM 673 N N . LYS A 1 86 ? 12.209 12.345 -11.274 1.00 94.62 86 LYS A N 1
ATOM 674 C CA . LYS A 1 86 ? 12.734 12.858 -12.551 1.00 94.62 86 LYS A CA 1
ATOM 675 C C . LYS A 1 86 ? 13.866 11.952 -13.043 1.00 94.62 86 LYS A C 1
ATOM 677 O O . LYS A 1 86 ? 14.775 11.630 -12.288 1.00 94.62 86 LYS A O 1
ATOM 682 N N . GLY A 1 87 ? 13.808 11.553 -14.313 1.00 95.06 87 GLY A N 1
ATOM 683 C CA . GLY A 1 87 ? 14.810 10.669 -14.913 1.00 95.06 87 GLY A CA 1
ATOM 684 C C . GLY A 1 87 ? 14.665 9.188 -14.551 1.00 95.06 87 GLY A C 1
ATOM 685 O O . GLY A 1 87 ? 15.575 8.416 -14.852 1.00 95.06 87 GLY A O 1
ATOM 686 N N . SER A 1 88 ? 13.552 8.773 -13.927 1.00 98.31 88 SER A N 1
ATOM 687 C CA . SER A 1 88 ? 13.383 7.391 -13.469 1.00 98.31 88 SER A CA 1
ATOM 688 C C . SER A 1 88 ? 12.303 6.592 -14.198 1.00 98.31 88 SER A C 1
ATOM 690 O O . SER A 1 88 ? 11.362 7.151 -14.769 1.00 98.31 88 SER A O 1
ATOM 692 N N . ILE A 1 89 ? 12.424 5.263 -14.159 1.00 98.81 89 ILE A N 1
ATOM 693 C CA . ILE A 1 89 ? 11.334 4.315 -14.413 1.00 98.81 89 ILE A CA 1
ATOM 694 C C . ILE A 1 89 ? 10.979 3.617 -13.094 1.00 98.81 89 ILE A C 1
ATOM 696 O O . ILE A 1 89 ? 11.823 2.991 -12.465 1.00 98.81 89 ILE A O 1
ATOM 700 N N . ALA A 1 90 ? 9.721 3.719 -12.659 1.00 98.75 90 ALA A N 1
ATOM 701 C CA . ALA A 1 90 ? 9.206 3.032 -11.477 1.00 98.75 90 ALA A CA 1
ATOM 702 C C . ALA A 1 90 ? 8.519 1.699 -11.828 1.00 98.75 90 ALA A C 1
ATOM 704 O O . ALA A 1 90 ? 7.573 1.690 -12.621 1.00 98.75 90 ALA A O 1
ATOM 705 N N . ILE A 1 91 ? 8.949 0.607 -11.189 1.00 98.88 91 ILE A N 1
ATOM 706 C CA . ILE A 1 91 ? 8.369 -0.740 -11.321 1.00 98.88 91 ILE A CA 1
ATOM 707 C C . ILE A 1 91 ? 7.887 -1.199 -9.944 1.00 98.88 91 ILE A C 1
ATOM 709 O O . ILE A 1 91 ? 8.656 -1.173 -8.986 1.00 98.88 91 ILE A O 1
ATOM 713 N N . CYS A 1 92 ? 6.635 -1.635 -9.835 1.00 98.56 92 CYS A N 1
ATOM 714 C CA . CYS A 1 92 ? 6.053 -2.160 -8.601 1.00 98.56 92 CYS A CA 1
ATOM 715 C C . CYS A 1 92 ? 5.790 -3.662 -8.711 1.00 98.56 92 CYS A C 1
ATOM 717 O O . CYS A 1 92 ? 5.207 -4.113 -9.686 1.00 98.56 92 CYS A O 1
ATOM 719 N N . CYS A 1 93 ? 6.197 -4.443 -7.712 1.00 97.88 93 CYS A N 1
ATOM 720 C CA . CYS A 1 93 ? 5.784 -5.840 -7.564 1.00 97.88 93 CYS A CA 1
ATOM 721 C C . CYS A 1 93 ? 4.676 -5.965 -6.524 1.00 97.88 93 CYS A C 1
ATOM 723 O O . CYS A 1 93 ? 4.782 -5.401 -5.434 1.00 97.88 93 CYS A O 1
ATOM 725 N N . HIS A 1 94 ? 3.648 -6.760 -6.803 1.00 97.88 94 HIS A N 1
ATOM 726 C CA . HIS A 1 94 ? 2.638 -7.057 -5.801 1.00 97.88 94 HIS A CA 1
ATOM 727 C C . HIS A 1 94 ? 3.234 -7.854 -4.623 1.00 97.88 94 HIS A C 1
ATOM 729 O O . HIS A 1 94 ? 3.690 -8.994 -4.773 1.00 97.88 94 HIS A O 1
ATOM 735 N N . GLY A 1 95 ? 3.222 -7.273 -3.429 1.00 94.12 95 GLY A N 1
ATOM 736 C CA . GLY A 1 95 ? 3.661 -7.947 -2.218 1.00 94.12 95 GLY A CA 1
ATOM 737 C C . GLY A 1 95 ? 3.996 -7.000 -1.077 1.00 94.12 95 GLY A C 1
ATOM 738 O O . GLY A 1 95 ? 4.101 -5.779 -1.245 1.00 94.12 95 GLY A O 1
ATOM 739 N N . LEU A 1 96 ? 4.192 -7.595 0.095 1.00 89.81 96 LEU A N 1
ATOM 740 C CA . LEU A 1 96 ? 4.620 -6.901 1.305 1.00 89.81 96 LEU A CA 1
ATOM 741 C C . LEU A 1 96 ? 5.651 -7.708 2.089 1.00 89.81 96 LEU A C 1
ATOM 743 O O . LEU A 1 96 ? 6.690 -7.162 2.442 1.00 89.81 96 LEU A O 1
ATOM 747 N N . LYS A 1 97 ? 5.391 -8.990 2.353 1.00 85.12 97 LYS A N 1
ATOM 748 C CA . LYS A 1 97 ? 6.309 -9.866 3.092 1.00 85.12 97 LYS A CA 1
ATOM 749 C C . LYS A 1 97 ? 7.375 -10.459 2.164 1.00 85.12 97 LYS A C 1
ATOM 751 O O . LYS A 1 97 ? 7.046 -10.956 1.087 1.00 85.12 97 LYS A O 1
ATOM 756 N N . LYS A 1 98 ? 8.653 -10.421 2.574 1.00 89.81 98 LYS A N 1
ATOM 757 C CA . LYS A 1 98 ? 9.812 -10.852 1.756 1.00 89.81 98 LYS A CA 1
ATOM 758 C C . LYS A 1 98 ? 9.641 -12.282 1.236 1.00 89.81 98 LYS A C 1
ATOM 760 O O . LYS A 1 98 ? 9.919 -12.558 0.077 1.00 89.81 98 LYS A O 1
ATOM 765 N N . GLU A 1 99 ? 9.151 -13.167 2.089 1.00 90.00 99 GLU A N 1
ATOM 766 C CA . GLU A 1 99 ? 8.930 -14.586 1.828 1.00 90.00 99 GLU A CA 1
ATOM 767 C C . GLU A 1 99 ? 7.746 -14.878 0.891 1.00 90.00 99 GLU A C 1
ATOM 769 O O . GLU A 1 99 ? 7.591 -16.009 0.441 1.00 90.00 99 GLU A O 1
ATOM 774 N N . LYS A 1 100 ? 6.906 -13.879 0.586 1.00 92.75 100 LYS A N 1
ATOM 775 C CA . LYS A 1 100 ? 5.730 -14.029 -0.284 1.00 92.75 100 LYS A CA 1
ATOM 776 C C . LYS A 1 100 ? 5.956 -13.550 -1.721 1.00 92.75 100 LYS A C 1
ATOM 778 O O . LYS A 1 100 ? 5.019 -13.601 -2.524 1.00 92.75 100 LYS A O 1
ATOM 783 N N . PHE A 1 101 ? 7.139 -13.044 -2.069 1.00 96.81 101 PHE A N 1
ATOM 784 C CA . PHE A 1 101 ? 7.470 -12.733 -3.464 1.00 96.81 101 PHE A CA 1
ATOM 785 C C . PHE A 1 101 ? 7.758 -14.028 -4.228 1.00 96.81 101 PHE A C 1
ATOM 787 O O . PHE A 1 101 ? 8.526 -14.861 -3.758 1.00 96.81 101 PHE A O 1
ATOM 794 N N . THR A 1 102 ? 7.117 -14.215 -5.383 1.00 97.69 102 THR A N 1
ATOM 795 C CA . THR A 1 102 ? 7.209 -15.474 -6.139 1.00 97.69 102 THR A CA 1
ATOM 796 C C . THR A 1 102 ? 8.422 -15.494 -7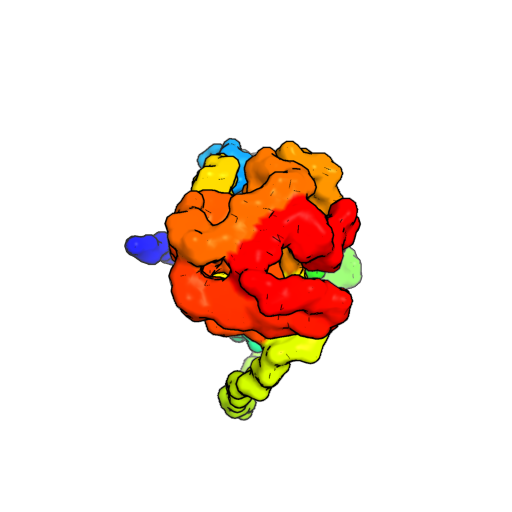.066 1.00 97.69 102 THR A C 1
ATOM 798 O O . THR A 1 102 ? 8.868 -14.454 -7.556 1.00 97.69 102 THR A O 1
ATOM 801 N N . ASP A 1 103 ? 8.901 -16.689 -7.413 1.00 97.12 103 ASP A N 1
ATOM 802 C CA . ASP A 1 103 ? 9.967 -16.847 -8.413 1.00 97.12 103 ASP A CA 1
ATOM 803 C C . ASP A 1 103 ? 9.558 -16.265 -9.773 1.00 97.12 103 ASP A C 1
ATOM 805 O O . ASP A 1 103 ? 10.369 -15.656 -10.471 1.00 97.12 103 ASP A O 1
ATOM 809 N N . LYS A 1 104 ? 8.267 -16.366 -10.128 1.00 98.31 104 LYS A N 1
ATOM 810 C CA . LYS A 1 104 ? 7.713 -15.761 -11.350 1.00 98.31 104 LYS A CA 1
ATOM 811 C C . LYS A 1 104 ? 7.821 -14.238 -11.331 1.00 98.31 104 LYS A C 1
ATOM 813 O O . LYS A 1 104 ? 8.177 -13.640 -12.350 1.00 98.31 104 LYS A O 1
ATOM 818 N N . GLN A 1 105 ? 7.567 -13.605 -10.183 1.00 98.56 105 GLN A N 1
ATOM 819 C CA . GLN A 1 105 ? 7.784 -12.169 -10.010 1.00 98.5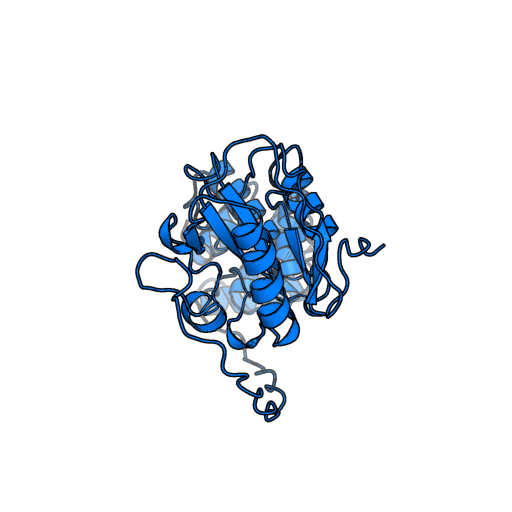6 105 GLN A CA 1
ATOM 820 C C . GLN A 1 105 ? 9.255 -11.812 -10.188 1.00 98.56 105 GLN A C 1
ATOM 822 O O . GLN A 1 105 ? 9.565 -10.921 -10.973 1.00 98.56 105 GLN A O 1
ATOM 827 N N . MET A 1 106 ? 10.162 -12.521 -9.513 1.00 98.31 106 MET A N 1
ATOM 828 C CA . MET A 1 106 ? 11.597 -12.219 -9.568 1.00 98.31 106 MET A CA 1
ATOM 829 C C . MET A 1 106 ? 12.176 -12.421 -10.973 1.00 98.31 106 MET A C 1
ATOM 831 O O . MET A 1 106 ? 12.929 -11.578 -11.459 1.00 98.31 106 MET A O 1
ATOM 835 N N . ALA A 1 107 ? 11.751 -13.470 -11.679 1.00 97.56 107 ALA A N 1
ATOM 836 C CA . ALA A 1 107 ? 12.100 -13.684 -13.080 1.00 97.56 107 ALA A CA 1
ATOM 837 C C . ALA A 1 107 ? 11.597 -12.545 -13.984 1.00 97.56 107 ALA A C 1
ATOM 839 O O . ALA A 1 107 ? 12.312 -12.105 -14.884 1.00 97.56 107 ALA A O 1
ATOM 840 N N . SER A 1 108 ? 10.397 -12.024 -13.724 1.00 98.69 108 SER A N 1
ATOM 841 C CA . SER A 1 108 ? 9.813 -10.923 -14.502 1.00 98.69 108 SER A CA 1
ATOM 842 C C . SER A 1 108 ? 10.474 -9.581 -14.196 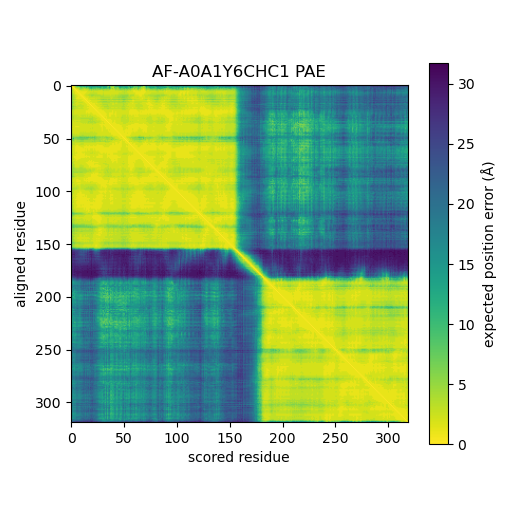1.00 98.69 108 SER A C 1
ATOM 844 O O . SER A 1 108 ? 10.729 -8.817 -15.122 1.00 98.69 108 SER A O 1
ATOM 846 N N . VAL A 1 109 ? 10.841 -9.323 -12.934 1.00 98.56 109 VAL A N 1
ATOM 847 C CA . VAL A 1 109 ? 11.691 -8.183 -12.543 1.00 98.56 109 VAL A CA 1
ATOM 848 C C . VAL A 1 109 ? 13.011 -8.239 -13.302 1.00 98.56 109 VAL A C 1
ATOM 850 O O . VAL A 1 109 ? 13.388 -7.257 -13.934 1.00 98.56 109 VAL A O 1
ATOM 853 N N . LYS A 1 110 ? 13.681 -9.399 -13.304 1.00 97.69 110 LYS A N 1
ATOM 854 C CA . LYS A 1 110 ? 14.941 -9.599 -14.028 1.00 97.69 110 LYS A CA 1
ATOM 855 C C . LYS A 1 110 ? 14.794 -9.339 -15.521 1.00 97.69 110 LYS A C 1
ATOM 857 O O . LYS A 1 110 ? 15.564 -8.565 -16.082 1.00 97.69 110 LYS A O 1
ATOM 862 N N . LYS A 1 111 ? 13.782 -9.936 -16.153 1.00 97.75 111 LYS A N 1
ATOM 863 C CA . LYS A 1 111 ? 13.548 -9.794 -17.594 1.00 97.75 111 LYS A CA 1
ATOM 864 C C . LYS A 1 111 ? 13.214 -8.354 -17.981 1.00 97.75 111 LYS A C 1
ATOM 866 O O . LYS A 1 111 ? 13.797 -7.841 -18.929 1.00 97.75 111 LYS A O 1
ATOM 871 N N . LEU A 1 112 ? 12.331 -7.693 -17.231 1.00 98.69 112 LEU A N 1
ATOM 872 C CA . LEU A 1 112 ? 11.927 -6.314 -17.502 1.00 98.69 112 LEU A CA 1
ATOM 873 C C . LEU A 1 112 ? 13.080 -5.334 -17.282 1.00 98.69 112 LEU A C 1
ATOM 875 O O . LEU A 1 112 ? 13.343 -4.508 -18.148 1.00 98.69 112 LEU A O 1
ATOM 879 N N . CYS A 1 113 ? 13.801 -5.437 -16.162 1.00 98.50 113 CYS A N 1
ATOM 880 C CA . CYS A 1 113 ? 14.961 -4.585 -15.908 1.00 98.50 113 CYS A CA 1
ATOM 881 C C . CYS A 1 113 ? 16.037 -4.768 -16.978 1.00 98.50 113 CYS A C 1
ATOM 883 O O . CYS A 1 113 ? 16.617 -3.783 -17.419 1.00 98.50 113 CYS A O 1
ATOM 885 N N . LYS A 1 114 ? 16.303 -6.010 -17.405 1.00 95.88 114 LYS A N 1
ATOM 886 C CA . LYS A 1 114 ? 17.257 -6.279 -18.483 1.00 95.88 114 LYS A CA 1
ATOM 887 C C . LYS A 1 114 ? 16.801 -5.663 -19.810 1.00 95.88 114 LYS A C 1
ATOM 889 O O . LYS A 1 114 ? 17.577 -4.922 -20.392 1.00 95.88 114 LYS A O 1
ATOM 894 N N . ALA A 1 115 ? 15.552 -5.884 -20.225 1.00 97.69 115 ALA A N 1
ATOM 895 C CA . ALA A 1 115 ? 15.008 -5.299 -21.454 1.00 97.69 115 ALA A CA 1
ATOM 896 C C . ALA A 1 115 ? 15.076 -3.762 -21.449 1.00 97.69 115 ALA A C 1
ATOM 898 O O . ALA A 1 115 ? 15.442 -3.153 -22.448 1.00 97.69 115 ALA A O 1
ATOM 899 N N . ILE A 1 116 ? 14.793 -3.132 -20.301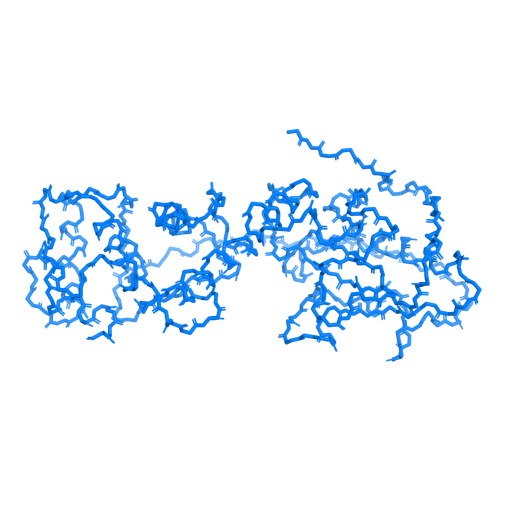 1.00 98.00 116 ILE A N 1
ATOM 900 C CA . ILE A 1 116 ? 14.961 -1.685 -20.147 1.00 98.00 116 ILE A CA 1
ATOM 901 C C . ILE A 1 116 ? 16.433 -1.312 -20.319 1.00 98.00 116 ILE A C 1
ATOM 903 O O . ILE A 1 116 ? 16.726 -0.493 -21.176 1.00 98.00 116 ILE A O 1
ATOM 907 N N . CYS A 1 117 ? 17.357 -1.897 -19.551 1.00 95.81 117 CYS A N 1
ATOM 908 C CA . CYS A 1 117 ? 18.780 -1.554 -19.630 1.00 95.81 117 CYS A CA 1
ATOM 909 C C . CYS A 1 117 ? 19.368 -1.764 -21.034 1.00 95.81 117 CYS A C 1
ATOM 911 O O . CYS A 1 117 ? 20.099 -0.897 -21.497 1.00 95.81 117 CYS A O 1
ATOM 913 N N . ASP A 1 118 ? 19.011 -2.854 -21.718 1.00 94.88 118 ASP A N 1
ATOM 914 C CA . ASP A 1 118 ? 19.504 -3.180 -23.063 1.00 94.88 118 ASP A CA 1
ATOM 915 C C . ASP A 1 118 ? 19.027 -2.167 -24.131 1.00 94.88 118 ASP A C 1
ATOM 917 O O . ASP A 1 118 ? 19.660 -2.025 -25.172 1.00 94.88 118 ASP A O 1
ATOM 921 N N . SER A 1 119 ? 17.943 -1.420 -23.875 1.00 95.81 119 SER A N 1
ATOM 922 C CA . SER A 1 119 ? 17.445 -0.367 -24.783 1.00 95.81 119 SER A CA 1
ATOM 923 C C . SER A 1 119 ? 18.225 0.961 -24.703 1.00 95.81 119 SER A C 1
ATOM 925 O O . SER A 1 119 ? 17.981 1.887 -25.489 1.00 95.81 119 SER A O 1
ATOM 927 N N . TYR A 1 120 ? 19.164 1.083 -23.757 1.00 93.94 120 TYR A N 1
ATOM 928 C CA . TYR A 1 120 ? 19.990 2.275 -23.568 1.00 93.94 120 TYR A CA 1
ATOM 929 C C . TYR A 1 120 ? 21.466 1.978 -23.825 1.00 93.94 120 TYR A C 1
ATOM 931 O O . TYR A 1 120 ? 22.015 0.987 -23.358 1.00 93.94 120 TYR A O 1
ATOM 939 N N . THR A 1 121 ? 22.122 2.896 -24.532 1.00 89.75 121 THR A N 1
ATOM 940 C CA . THR A 1 121 ? 23.582 2.911 -24.697 1.00 89.75 121 THR A CA 1
ATOM 941 C C . THR A 1 121 ? 24.280 3.278 -23.388 1.00 89.75 121 THR A C 1
ATOM 943 O O . THR A 1 121 ? 25.287 2.677 -23.019 1.00 89.75 121 THR A O 1
ATOM 946 N N . ASP A 1 122 ? 23.718 4.245 -22.660 1.00 88.62 122 ASP A N 1
ATOM 947 C CA . ASP A 1 122 ? 24.184 4.630 -21.332 1.00 88.62 122 ASP A CA 1
ATOM 948 C C . ASP A 1 122 ? 23.770 3.591 -20.287 1.00 88.62 122 ASP A C 1
ATOM 950 O O . ASP A 1 122 ? 22.652 3.069 -20.295 1.00 88.62 122 ASP A O 1
ATOM 954 N N . LYS A 1 123 ? 24.645 3.350 -19.305 1.00 90.00 123 LYS A N 1
ATOM 955 C CA . LYS A 1 123 ? 24.328 2.454 -18.189 1.00 90.00 123 LYS A CA 1
ATOM 956 C C . LYS A 1 123 ? 23.176 3.015 -17.354 1.00 90.00 123 LYS A C 1
ATOM 958 O O . LYS A 1 123 ? 23.300 4.064 -16.722 1.00 90.00 123 LYS A O 1
ATOM 963 N N . ILE A 1 124 ? 22.089 2.254 -17.266 1.00 93.81 124 ILE A N 1
ATOM 964 C CA . ILE A 1 124 ? 20.968 2.540 -16.368 1.00 93.81 124 ILE A CA 1
ATOM 965 C C . ILE A 1 124 ? 21.242 1.938 -14.991 1.00 93.81 124 ILE A C 1
ATOM 967 O O . ILE A 1 124 ? 21.520 0.745 -14.859 1.00 93.81 124 ILE A O 1
ATOM 971 N N . ARG A 1 125 ? 21.139 2.767 -13.950 1.00 95.38 125 ARG A N 1
ATOM 972 C CA . ARG A 1 125 ? 21.290 2.339 -12.556 1.00 95.38 125 ARG A CA 1
ATOM 973 C C . ARG A 1 125 ? 19.987 1.729 -12.041 1.00 95.38 125 ARG A C 1
ATOM 975 O O . ARG A 1 125 ? 18.914 2.245 -12.327 1.00 95.38 125 ARG A O 1
ATOM 982 N N . ILE A 1 126 ? 20.048 0.689 -11.219 1.00 97.88 126 ILE A N 1
ATOM 983 C CA . ILE A 1 126 ? 18.868 0.088 -10.582 1.00 97.88 126 ILE A CA 1
ATOM 984 C C . ILE A 1 126 ? 18.969 0.267 -9.070 1.00 97.88 126 ILE A C 1
ATOM 986 O O . ILE A 1 126 ? 19.999 -0.032 -8.470 1.00 97.88 126 ILE A O 1
ATOM 990 N N . ARG A 1 127 ? 17.900 0.780 -8.453 1.00 94.75 127 ARG A N 1
ATOM 991 C CA . ARG A 1 127 ? 17.823 1.053 -7.012 1.00 94.75 127 ARG A CA 1
ATOM 992 C C . ARG A 1 127 ? 16.493 0.599 -6.418 1.00 94.75 127 ARG A C 1
ATOM 994 O O . ARG A 1 127 ? 15.469 0.539 -7.097 1.00 94.75 127 ARG A O 1
ATOM 1001 N N . GLY A 1 128 ? 16.481 0.347 -5.115 1.00 93.06 128 GLY A N 1
ATOM 1002 C CA . GLY A 1 128 ? 15.260 0.160 -4.334 1.00 93.06 128 GLY A CA 1
ATOM 1003 C C . GLY A 1 128 ? 14.758 1.479 -3.744 1.00 93.06 128 GLY A C 1
ATOM 1004 O O . GLY A 1 128 ? 15.545 2.360 -3.404 1.00 93.06 128 GLY A O 1
ATOM 1005 N N . HIS A 1 129 ? 13.443 1.620 -3.552 1.00 94.12 129 HIS A N 1
ATOM 1006 C CA . HIS A 1 129 ? 12.856 2.821 -2.932 1.00 94.12 129 HIS A CA 1
ATOM 1007 C C . HIS A 1 129 ? 13.431 3.145 -1.531 1.00 94.12 129 HIS A C 1
ATOM 1009 O O . HIS A 1 129 ? 13.511 4.311 -1.142 1.00 94.12 129 HIS A O 1
ATOM 1015 N N . ARG A 1 130 ? 13.881 2.130 -0.786 1.00 86.06 130 ARG A N 1
ATOM 1016 C CA . ARG A 1 130 ? 14.544 2.243 0.526 1.00 86.06 130 ARG A CA 1
ATOM 1017 C C . ARG A 1 130 ? 15.824 3.062 0.524 1.00 86.06 130 ARG A C 1
ATOM 1019 O O . ARG A 1 130 ? 16.276 3.504 1.565 1.00 86.06 130 ARG A O 1
ATOM 1026 N N . GLU A 1 131 ? 16.433 3.254 -0.635 1.00 87.50 131 GLU A N 1
ATOM 1027 C CA . GLU A 1 131 ? 17.687 3.997 -0.726 1.00 87.50 131 GLU A CA 1
ATOM 1028 C C . GLU A 1 131 ? 17.492 5.508 -0.843 1.00 87.50 131 GLU A C 1
ATOM 1030 O O . GLU A 1 131 ? 18.459 6.264 -0.809 1.00 87.50 131 GLU A O 1
ATOM 1035 N N . VAL A 1 132 ? 16.247 5.943 -1.025 1.00 81.75 132 VAL A N 1
ATOM 1036 C CA . VAL A 1 132 ? 15.866 7.353 -1.163 1.00 81.75 132 VAL A CA 1
ATOM 1037 C C . VAL A 1 132 ? 14.683 7.717 -0.260 1.00 81.75 132 VAL A C 1
ATOM 1039 O O . VAL A 1 132 ? 14.071 8.772 -0.400 1.00 81.75 132 VAL A O 1
ATOM 1042 N N . SER A 1 133 ? 14.320 6.821 0.659 1.00 78.06 133 SER A N 1
ATOM 1043 C CA . SER A 1 133 ? 13.260 7.015 1.645 1.00 78.06 133 SER A CA 1
ATOM 1044 C C . SER A 1 133 ? 13.512 6.128 2.862 1.00 78.06 133 SER A C 1
ATOM 1046 O O . SER A 1 133 ? 14.145 5.086 2.744 1.00 78.06 133 SER A O 1
ATOM 1048 N N . SER A 1 134 ? 12.937 6.458 4.016 1.00 71.38 134 SER A N 1
ATOM 1049 C CA . SER A 1 134 ? 13.011 5.629 5.233 1.00 71.38 134 SER A CA 1
ATOM 1050 C C . SER A 1 134 ? 12.166 4.340 5.180 1.00 71.38 134 SER A C 1
ATOM 1052 O O . SER A 1 134 ? 11.885 3.728 6.210 1.00 71.38 134 SER A O 1
ATOM 1054 N N . LYS A 1 135 ? 11.704 3.923 3.993 1.00 71.62 135 LYS A N 1
ATOM 1055 C CA . LYS A 1 135 ? 10.863 2.732 3.798 1.00 71.62 135 LYS A CA 1
ATOM 1056 C C . LYS A 1 135 ? 11.728 1.483 3.615 1.00 71.62 135 LYS A C 1
ATOM 1058 O O . LYS A 1 135 ? 12.826 1.562 3.093 1.00 71.62 135 LYS A O 1
ATOM 1063 N N . SER A 1 136 ? 11.195 0.303 3.928 1.00 83.69 136 SER A N 1
ATOM 1064 C CA . SER A 1 136 ? 11.840 -0.992 3.624 1.00 83.69 136 SER A CA 1
ATOM 1065 C C . SER A 1 136 ? 11.650 -1.459 2.169 1.00 83.69 136 SER A C 1
ATOM 1067 O O . SER A 1 136 ? 12.310 -2.395 1.718 1.00 83.69 136 SER A O 1
ATOM 1069 N N . CYS A 1 137 ? 10.754 -0.803 1.426 1.00 83.75 137 CYS A N 1
ATOM 1070 C CA . CYS A 1 137 ? 10.416 -1.066 0.026 1.00 83.75 137 CYS A CA 1
ATOM 1071 C C . CYS A 1 137 ? 11.673 -1.128 -0.873 1.00 83.75 137 CYS A C 1
ATOM 1073 O O . CYS A 1 137 ? 12.486 -0.211 -0.823 1.00 83.75 137 CYS A O 1
ATOM 1075 N N . PRO A 1 138 ? 11.862 -2.148 -1.729 1.00 93.44 138 PRO A N 1
ATOM 1076 C CA . PRO A 1 138 ? 10.864 -3.110 -2.201 1.00 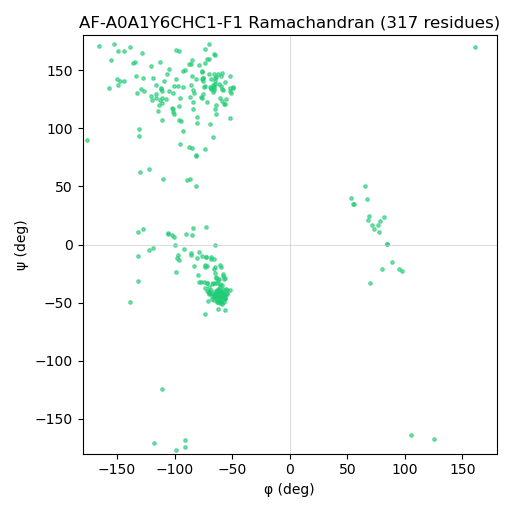93.44 138 PRO A CA 1
ATOM 1077 C C . PRO A 1 138 ? 10.718 -4.378 -1.342 1.00 93.44 138 PRO A C 1
ATOM 1079 O O . PRO A 1 138 ? 10.022 -5.300 -1.746 1.00 93.44 138 PRO A O 1
ATOM 1082 N N . VAL A 1 139 ? 11.342 -4.433 -0.160 1.00 90.94 139 VAL A N 1
ATOM 1083 C CA . VAL A 1 139 ? 11.335 -5.563 0.794 1.00 90.94 139 VAL A CA 1
ATOM 1084 C C . VAL A 1 139 ? 12.106 -6.813 0.334 1.00 90.94 139 VAL A C 1
ATOM 1086 O O . VAL A 1 139 ? 12.750 -7.457 1.165 1.00 90.94 139 VAL A O 1
ATOM 1089 N N . TYR A 1 140 ? 12.137 -7.130 -0.962 1.00 92.19 140 TYR A N 1
ATOM 1090 C CA . TYR A 1 140 ? 12.961 -8.214 -1.509 1.00 92.19 140 TYR A CA 1
ATOM 1091 C C . TYR A 1 140 ? 14.407 -7.786 -1.825 1.00 92.19 140 TYR A C 1
ATOM 1093 O O . TYR A 1 140 ? 14.726 -6.601 -1.975 1.00 92.19 140 TYR A O 1
ATOM 1101 N N . ASP A 1 141 ? 15.304 -8.774 -1.903 1.00 91.81 141 ASP A N 1
ATOM 1102 C CA . ASP A 1 141 ? 16.725 -8.585 -2.216 1.00 91.81 141 ASP A CA 1
ATOM 1103 C C . ASP A 1 141 ? 16.940 -8.444 -3.728 1.00 91.81 141 ASP A C 1
ATOM 1105 O O . ASP A 1 141 ? 17.354 -9.369 -4.425 1.00 91.81 141 ASP A O 1
ATOM 1109 N N . TYR A 1 142 ? 16.603 -7.266 -4.244 1.00 95.00 142 TYR A N 1
ATOM 1110 C CA . TYR A 1 142 ? 16.681 -6.997 -5.674 1.00 95.00 142 TYR A CA 1
ATOM 1111 C C . TYR A 1 142 ? 18.119 -7.047 -6.224 1.00 95.00 142 TYR A C 1
ATOM 1113 O O . TYR A 1 142 ? 18.306 -7.386 -7.389 1.00 95.00 142 TYR A O 1
ATOM 1121 N N . THR A 1 143 ? 19.125 -6.731 -5.402 1.00 91.62 143 THR A N 1
ATOM 1122 C CA . THR A 1 143 ? 20.545 -6.752 -5.779 1.00 91.62 143 THR A CA 1
ATOM 1123 C C . THR A 1 143 ? 21.006 -8.155 -6.146 1.00 91.62 143 THR A C 1
ATOM 1125 O O . THR A 1 143 ? 21.573 -8.342 -7.221 1.00 91.62 143 THR A O 1
ATOM 1128 N N . SER A 1 144 ? 20.681 -9.148 -5.314 1.00 91.75 144 SER A N 1
ATOM 1129 C CA . SER A 1 144 ? 20.996 -10.554 -5.591 1.00 91.75 144 SER A CA 1
ATOM 1130 C C . SER A 1 144 ? 20.154 -11.115 -6.738 1.00 91.75 144 SER A C 1
ATOM 1132 O O . SER A 1 144 ? 20.682 -11.808 -7.601 1.00 91.75 144 SER A O 1
ATOM 1134 N N . VAL A 1 145 ? 18.859 -10.771 -6.806 1.00 92.69 145 VAL A N 1
ATOM 1135 C CA . VAL A 1 145 ? 17.957 -11.213 -7.894 1.00 92.69 145 VAL A CA 1
ATOM 1136 C C . VAL A 1 145 ? 18.465 -10.778 -9.272 1.00 92.69 145 VAL A C 1
ATOM 1138 O O . VAL A 1 145 ? 18.340 -11.517 -10.252 1.00 92.69 145 VAL A O 1
ATOM 1141 N N . LEU A 1 146 ? 19.024 -9.571 -9.353 1.00 94.50 146 LEU A N 1
ATOM 1142 C CA . LEU A 1 146 ? 19.485 -8.970 -10.600 1.00 94.50 146 LEU A CA 1
ATOM 1143 C C . LEU A 1 146 ? 20.985 -9.167 -10.861 1.00 94.50 146 LEU A C 1
ATOM 1145 O O . LEU A 1 146 ? 21.416 -8.944 -11.985 1.00 94.50 146 LEU A O 1
ATOM 1149 N N . GLY A 1 147 ? 21.772 -9.603 -9.874 1.00 92.44 147 GLY A N 1
ATOM 1150 C CA . GLY A 1 147 ? 23.227 -9.710 -10.014 1.00 92.44 147 GLY A CA 1
ATOM 1151 C C . GLY A 1 147 ? 23.887 -8.341 -10.200 1.00 92.44 147 GLY A C 1
ATOM 1152 O O . GLY A 1 147 ? 24.635 -8.130 -11.153 1.00 92.44 147 GLY A O 1
ATOM 1153 N N . LEU A 1 148 ? 23.556 -7.384 -9.329 1.00 92.25 148 LEU A N 1
ATOM 1154 C CA . LEU A 1 148 ? 24.068 -6.014 -9.416 1.00 92.25 148 LEU A CA 1
ATOM 1155 C C . LEU A 1 148 ? 25.331 -5.816 -8.576 1.00 92.25 148 LEU A C 1
ATOM 1157 O O . LEU A 1 148 ? 25.483 -6.406 -7.507 1.00 92.25 148 LEU A O 1
ATOM 1161 N N . ASP A 1 149 ? 26.202 -4.917 -9.027 1.00 90.19 149 ASP A N 1
ATOM 1162 C CA . ASP A 1 149 ? 27.296 -4.401 -8.213 1.00 90.19 149 ASP A CA 1
ATOM 1163 C C . ASP A 1 149 ? 26.781 -3.485 -7.080 1.00 90.19 149 ASP A C 1
ATOM 1165 O O . ASP A 1 149 ? 25.609 -3.100 -7.020 1.00 90.19 149 ASP A O 1
ATOM 1169 N N . LYS A 1 150 ? 27.680 -3.068 -6.178 1.00 86.06 150 LYS A N 1
ATOM 1170 C CA . LYS A 1 150 ? 27.351 -2.139 -5.075 1.00 86.06 150 LYS A CA 1
ATOM 1171 C C . LYS A 1 150 ? 26.845 -0.772 -5.561 1.00 86.06 150 LYS A C 1
ATOM 1173 O O . LYS A 1 150 ? 26.269 -0.014 -4.783 1.00 86.06 150 LYS A O 1
ATOM 1178 N N . LYS A 1 151 ? 27.088 -0.426 -6.828 1.00 84.56 151 LYS A N 1
ATOM 1179 C CA . LYS A 1 151 ? 26.615 0.807 -7.454 1.00 84.56 151 LYS A CA 1
ATOM 1180 C C . LYS A 1 151 ? 25.261 0.604 -8.149 1.00 84.56 151 LYS A C 1
ATOM 1182 O O . LYS A 1 151 ? 24.677 1.599 -8.556 1.00 84.56 151 LYS A O 1
ATOM 1187 N N . GLY A 1 152 ? 24.697 -0.601 -8.204 1.00 88.94 152 GLY A N 1
ATOM 1188 C CA . GLY A 1 152 ? 23.395 -0.875 -8.811 1.00 88.94 152 GLY A CA 1
ATOM 1189 C C . GLY A 1 152 ? 23.441 -1.043 -10.332 1.00 88.94 152 GLY A C 1
ATOM 1190 O O . GLY A 1 152 ? 22.430 -0.803 -10.989 1.00 88.94 152 GLY A O 1
ATOM 1191 N N . TYR A 1 153 ? 24.590 -1.413 -10.899 1.00 90.00 153 TYR A N 1
ATOM 1192 C CA . TYR A 1 153 ? 24.727 -1.779 -12.311 1.00 90.00 153 TYR A CA 1
ATOM 1193 C C . TYR A 1 153 ? 24.863 -3.292 -12.464 1.00 90.00 153 TYR A C 1
ATOM 1195 O O . TYR A 1 153 ? 25.384 -3.957 -11.571 1.00 90.00 153 TYR A O 1
ATOM 1203 N N . TYR A 1 154 ? 24.419 -3.840 -13.597 1.00 88.12 154 TYR A N 1
ATOM 1204 C CA . TYR A 1 154 ? 24.678 -5.243 -13.919 1.00 88.12 154 TYR A CA 1
ATOM 1205 C C . TYR A 1 154 ? 26.181 -5.520 -13.937 1.00 88.12 154 TYR A C 1
ATOM 1207 O O . TYR A 1 154 ? 26.953 -4.768 -14.539 1.00 88.12 154 TYR A O 1
ATOM 1215 N N . THR A 1 155 ? 26.590 -6.606 -13.285 1.00 82.00 155 THR A N 1
ATOM 1216 C CA . THR A 1 155 ? 27.965 -7.091 -13.365 1.00 82.00 155 THR A CA 1
ATOM 1217 C C . THR A 1 155 ? 28.194 -7.740 -14.730 1.00 82.00 155 THR A C 1
ATOM 1219 O O . THR A 1 155 ? 27.362 -8.489 -15.240 1.00 82.00 155 THR A O 1
ATOM 1222 N N . THR A 1 156 ? 29.330 -7.450 -15.359 1.00 58.91 156 THR A N 1
ATOM 1223 C CA . THR A 1 156 ? 29.796 -8.181 -16.542 1.00 58.91 156 THR A CA 1
ATOM 1224 C C . THR A 1 156 ? 30.297 -9.549 -16.096 1.00 58.91 156 THR A C 1
ATOM 1226 O O . THR A 1 156 ? 31.490 -9.729 -15.870 1.00 58.91 156 THR A O 1
ATOM 1229 N N . VAL A 1 157 ? 29.394 -10.511 -15.920 1.00 48.19 157 VAL A N 1
ATOM 1230 C CA . VAL A 1 157 ? 29.766 -11.922 -15.763 1.00 48.19 157 VAL A CA 1
ATOM 1231 C C . VAL A 1 157 ? 29.307 -12.663 -17.011 1.00 48.19 157 VAL A C 1
ATOM 1233 O O . VAL A 1 157 ? 28.146 -12.553 -17.411 1.00 48.19 157 VAL A O 1
ATOM 1236 N N . LYS A 1 158 ? 30.250 -13.371 -17.650 1.00 37.50 158 LYS A N 1
ATOM 1237 C CA . LYS A 1 158 ? 30.000 -14.267 -18.784 1.00 37.50 158 LYS A CA 1
ATOM 1238 C C . LYS A 1 158 ? 28.844 -15.205 -18.428 1.00 37.50 158 LYS A C 1
ATOM 1240 O O . LYS A 1 158 ? 28.769 -15.726 -17.321 1.00 37.50 158 LYS A O 1
ATOM 1245 N N . THR A 1 159 ? 27.924 -15.360 -19.367 1.00 34.81 159 THR A N 1
ATOM 1246 C CA . THR A 1 159 ? 26.738 -16.208 -19.272 1.00 34.81 159 THR A CA 1
ATOM 1247 C C . THR A 1 159 ? 27.090 -17.636 -18.861 1.00 34.81 159 THR A C 1
ATOM 1249 O O . THR A 1 159 ? 27.588 -18.397 -19.683 1.00 34.81 159 THR A O 1
ATOM 1252 N N . GLU A 1 160 ? 26.738 -18.021 -17.637 1.00 33.66 160 GLU A N 1
ATOM 1253 C CA . GLU A 1 160 ? 26.473 -19.415 -17.286 1.00 33.66 160 GLU A CA 1
ATOM 1254 C C . GLU A 1 160 ? 25.029 -19.539 -16.796 1.00 33.66 160 GLU A C 1
ATOM 1256 O O . GLU A 1 160 ? 24.546 -18.825 -15.912 1.00 33.66 160 GLU A O 1
ATOM 1261 N N . THR A 1 161 ? 24.304 -20.433 -17.455 1.00 38.53 161 THR A N 1
ATOM 1262 C CA . THR A 1 161 ? 22.924 -20.811 -17.178 1.00 38.53 161 THR A CA 1
ATOM 1263 C C . THR A 1 161 ? 22.824 -21.517 -15.826 1.00 38.53 161 THR A C 1
ATOM 1265 O O . THR A 1 161 ? 22.952 -22.736 -15.742 1.00 38.53 161 THR A O 1
ATOM 1268 N N . ALA A 1 162 ? 22.555 -20.768 -14.757 1.00 34.75 162 ALA A N 1
ATOM 1269 C CA . ALA A 1 162 ? 22.230 -21.349 -13.459 1.00 34.75 162 ALA A CA 1
ATOM 1270 C C . ALA A 1 162 ? 20.753 -21.790 -13.411 1.00 34.75 162 ALA A C 1
ATOM 1272 O O . ALA A 1 162 ? 19.823 -20.979 -13.399 1.00 34.75 162 ALA A O 1
ATOM 1273 N N . LYS A 1 163 ? 20.567 -23.111 -13.397 1.00 30.64 163 LYS A N 1
ATOM 1274 C CA . LYS A 1 163 ? 19.319 -23.854 -13.179 1.00 30.64 163 LYS A CA 1
ATOM 1275 C C . LYS A 1 163 ? 18.754 -23.516 -11.786 1.00 30.64 163 LYS A C 1
ATOM 1277 O O . LYS A 1 163 ? 19.471 -23.637 -10.795 1.00 30.64 163 LYS A O 1
ATOM 1282 N N . LEU A 1 164 ? 17.489 -23.089 -11.694 1.00 32.47 164 LEU A N 1
ATOM 1283 C CA . LEU A 1 164 ? 16.841 -22.825 -10.399 1.00 32.47 164 LEU A CA 1
ATOM 1284 C C . LEU A 1 164 ? 16.619 -24.140 -9.622 1.00 32.47 164 LEU A C 1
ATOM 1286 O O . LEU A 1 164 ? 16.093 -25.092 -10.206 1.00 32.47 164 LEU A O 1
ATOM 1290 N N . PRO A 1 165 ? 16.937 -24.205 -8.317 1.00 30.16 165 PRO A N 1
ATOM 1291 C CA . PRO A 1 165 ? 16.491 -25.296 -7.461 1.00 30.16 165 PRO A CA 1
ATOM 1292 C C . PRO A 1 165 ? 15.010 -25.126 -7.086 1.00 30.16 165 PRO A C 1
ATOM 1294 O O . PRO A 1 165 ? 14.528 -24.018 -6.852 1.00 30.16 165 PRO A O 1
ATOM 1297 N N . ALA A 1 166 ? 14.291 -26.249 -7.031 1.00 28.17 166 ALA A N 1
ATOM 1298 C CA . ALA A 1 166 ? 12.863 -26.315 -6.734 1.00 28.17 166 ALA A CA 1
ATOM 1299 C C . ALA A 1 166 ? 12.522 -25.853 -5.296 1.00 28.17 166 ALA A C 1
ATOM 1301 O O . ALA A 1 166 ? 13.261 -26.169 -4.357 1.00 28.17 166 ALA A O 1
ATOM 1302 N N . PRO A 1 167 ? 11.383 -25.165 -5.080 1.00 33.69 167 PRO A N 1
ATOM 1303 C CA . PRO A 1 167 ? 10.982 -24.713 -3.754 1.00 33.69 167 PRO A CA 1
ATOM 1304 C C . PRO A 1 167 ? 10.399 -25.860 -2.916 1.00 33.69 167 PRO A C 1
ATOM 1306 O O . PRO A 1 167 ? 9.447 -26.534 -3.309 1.00 33.69 167 PRO A O 1
ATOM 1309 N N . LYS A 1 168 ? 10.947 -26.046 -1.709 1.00 28.42 168 LYS A N 1
ATOM 1310 C CA . LYS A 1 168 ? 10.366 -26.903 -0.666 1.00 28.42 168 LYS A CA 1
ATOM 1311 C C . LYS A 1 168 ? 9.176 -26.195 -0.013 1.00 28.42 168 LYS A C 1
ATOM 1313 O O . LYS A 1 168 ? 9.315 -25.088 0.505 1.00 28.42 168 LYS A O 1
ATOM 1318 N N . ALA A 1 169 ? 8.027 -26.864 0.002 1.00 29.50 169 ALA A N 1
ATOM 1319 C CA . ALA A 1 169 ? 6.820 -26.416 0.688 1.00 29.50 169 ALA A CA 1
ATOM 1320 C C . ALA A 1 169 ? 7.015 -26.371 2.217 1.00 29.50 169 ALA A C 1
ATOM 1322 O O . ALA A 1 169 ? 7.607 -27.280 2.803 1.00 29.50 169 ALA A O 1
ATOM 1323 N N . LYS A 1 170 ? 6.466 -25.344 2.880 1.00 31.45 170 LYS A N 1
ATOM 1324 C CA . LYS A 1 170 ? 6.254 -25.341 4.336 1.00 31.45 170 LYS A CA 1
ATOM 1325 C C . LYS A 1 170 ? 4.802 -24.992 4.678 1.00 31.45 170 LYS A C 1
ATOM 1327 O O . LYS A 1 170 ? 4.156 -24.219 3.977 1.00 31.45 170 LYS A O 1
ATOM 1332 N N . LYS A 1 171 ? 4.338 -25.668 5.732 1.00 26.67 171 LYS A N 1
ATOM 1333 C CA . LYS A 1 171 ? 2.960 -25.914 6.193 1.00 26.67 171 LYS A CA 1
ATOM 1334 C C . LYS A 1 171 ? 2.192 -24.658 6.664 1.00 26.67 171 LYS A C 1
ATOM 1336 O O . LYS A 1 171 ? 2.826 -23.638 6.935 1.00 26.67 171 LYS A O 1
ATOM 1341 N N . PRO A 1 172 ? 0.847 -24.736 6.792 1.00 29.95 172 PRO A N 1
ATOM 1342 C CA . PRO A 1 172 ? -0.006 -23.615 7.191 1.00 29.95 172 PRO A CA 1
ATOM 1343 C C . PRO A 1 172 ? 0.285 -23.165 8.624 1.00 29.95 172 PRO A C 1
ATOM 1345 O O . PRO A 1 172 ? 0.464 -23.996 9.512 1.00 29.95 172 PRO A O 1
ATOM 1348 N N . VAL A 1 173 ? 0.316 -21.850 8.844 1.00 33.53 173 VAL A N 1
ATOM 1349 C CA . VAL A 1 173 ? 0.455 -21.256 10.178 1.00 33.53 173 VAL A CA 1
ATOM 1350 C C . VAL A 1 173 ? -0.923 -21.196 10.830 1.00 33.53 173 VAL A C 1
ATOM 1352 O O . VAL A 1 173 ? -1.854 -20.611 10.282 1.00 33.53 173 VAL A O 1
ATOM 1355 N N . GLU A 1 174 ? -1.018 -21.831 11.989 1.00 26.69 174 GLU A N 1
ATOM 1356 C CA . GLU A 1 174 ? -2.190 -21.964 12.846 1.00 26.69 174 GLU A CA 1
ATOM 1357 C C . GLU A 1 174 ? -2.576 -20.622 13.502 1.00 26.69 174 GLU A C 1
ATOM 1359 O O . GLU A 1 174 ? -1.729 -19.859 13.975 1.00 26.69 174 GLU A O 1
ATOM 1364 N N . GLU A 1 175 ? -3.873 -20.314 13.504 1.00 27.48 175 GLU A N 1
ATOM 1365 C CA . GLU A 1 175 ? -4.448 -19.056 13.984 1.00 27.48 175 GLU A CA 1
ATOM 1366 C C . GLU A 1 175 ? -4.567 -19.066 15.522 1.00 27.48 175 GLU A C 1
ATOM 1368 O O . GLU A 1 175 ? -5.437 -19.712 16.110 1.00 27.48 175 GLU A O 1
ATOM 1373 N N . LEU A 1 176 ? -3.668 -18.346 16.202 1.00 34.78 176 LEU A N 1
ATOM 1374 C CA . LEU A 1 176 ? -3.643 -18.237 17.665 1.00 34.78 176 LEU A CA 1
ATOM 1375 C C . LEU A 1 176 ? -4.842 -17.433 18.200 1.00 34.78 176 LEU A C 1
ATOM 1377 O O . LEU A 1 176 ? -4.842 -16.200 18.213 1.00 34.78 176 LEU A O 1
ATOM 1381 N N . LYS A 1 177 ? -5.833 -18.140 18.747 1.00 35.00 177 LYS A N 1
ATOM 1382 C CA . LYS A 1 177 ? -6.894 -17.585 19.603 1.00 35.00 177 LYS A CA 1
ATOM 1383 C C . LYS A 1 177 ? -6.282 -17.022 20.900 1.00 35.00 177 LYS A C 1
ATOM 1385 O O . LYS A 1 177 ? -5.814 -17.790 21.736 1.00 35.00 177 LYS A O 1
ATOM 1390 N N . LYS A 1 178 ? -6.307 -15.698 21.119 1.00 35.78 178 LYS A N 1
ATOM 1391 C CA . LYS A 1 178 ? -5.925 -15.070 22.408 1.00 35.78 178 LYS A CA 1
ATOM 1392 C C . LYS A 1 178 ? -7.126 -14.443 23.130 1.00 35.78 178 LYS A C 1
ATOM 1394 O O . LYS A 1 178 ? -7.918 -13.728 22.523 1.00 35.78 178 LYS A O 1
ATOM 1399 N N . LYS A 1 179 ? -7.229 -14.714 24.442 1.00 31.75 179 LYS A N 1
ATOM 1400 C CA . LYS A 1 179 ? -8.181 -14.116 25.406 1.00 31.75 179 LYS A CA 1
ATOM 1401 C C . LYS A 1 179 ? -8.001 -12.586 25.496 1.00 31.75 179 LYS A C 1
ATOM 1403 O O . LYS A 1 179 ? -6.854 -12.138 25.476 1.00 31.75 179 LYS A O 1
ATOM 1408 N N . PRO A 1 180 ? -9.065 -11.784 25.694 1.00 41.25 180 PRO A N 1
ATOM 1409 C CA . PRO A 1 180 ? -8.924 -10.341 25.828 1.00 41.25 180 PRO A CA 1
ATOM 1410 C C . PRO A 1 180 ? -9.008 -9.885 27.284 1.00 41.25 180 PRO A C 1
ATOM 1412 O O . PRO A 1 180 ? -10.041 -10.051 27.924 1.00 41.25 180 PRO A O 1
ATOM 1415 N N . SER A 1 181 ? -7.932 -9.298 27.806 1.00 50.66 181 SER A N 1
ATOM 1416 C CA . SER A 1 181 ? -7.958 -8.455 29.011 1.00 50.66 181 SER A CA 1
ATOM 1417 C C . SER A 1 181 ? -6.561 -7.877 29.256 1.00 50.66 181 SER A C 1
ATOM 1419 O O . SER A 1 181 ? -5.718 -8.501 29.895 1.00 50.66 181 SER A O 1
ATOM 1421 N N . SER A 1 182 ? -6.266 -6.706 28.697 1.00 59.88 182 SER A N 1
ATOM 1422 C CA . SER A 1 182 ? -5.072 -5.935 29.054 1.00 59.88 182 SER A CA 1
ATOM 1423 C C . SER A 1 182 ? -5.373 -4.450 28.893 1.00 59.88 182 SER A C 1
ATOM 1425 O O . SER A 1 182 ? -5.938 -4.047 27.878 1.00 59.88 182 SER A O 1
ATOM 1427 N N . ALA A 1 183 ? -4.940 -3.624 29.851 1.00 65.75 183 ALA A N 1
ATOM 1428 C CA . ALA A 1 183 ? -4.981 -2.159 29.757 1.00 65.75 183 ALA A CA 1
ATOM 1429 C C . ALA A 1 183 ? -4.063 -1.593 28.647 1.00 65.75 183 ALA A C 1
ATOM 1431 O O . ALA A 1 183 ? -3.984 -0.380 28.435 1.00 65.75 183 ALA A O 1
ATOM 1432 N N . LYS A 1 184 ? -3.352 -2.464 27.917 1.00 80.50 184 LYS A N 1
ATOM 1433 C CA . LYS A 1 184 ? -2.520 -2.121 26.768 1.00 80.50 184 LYS A CA 1
ATOM 1434 C C . LYS A 1 184 ? -3.309 -2.327 25.474 1.00 80.50 184 LYS A C 1
ATOM 1436 O O . LYS A 1 184 ? -3.718 -3.440 25.159 1.00 80.50 184 LYS A O 1
ATOM 1441 N N . SER A 1 185 ? -3.494 -1.255 24.706 1.00 84.69 185 SER A N 1
ATOM 1442 C CA . SER A 1 185 ? -4.112 -1.342 23.381 1.00 84.69 185 SER A CA 1
ATOM 1443 C C . SER A 1 185 ? -3.148 -1.926 22.352 1.00 84.69 185 SER A C 1
ATOM 1445 O O . SER A 1 185 ? -1.949 -1.634 22.353 1.00 84.69 185 SER A O 1
ATOM 1447 N N . HIS A 1 186 ? -3.697 -2.720 21.438 1.00 89.38 186 HIS A N 1
ATOM 1448 C CA . HIS A 1 186 ? -3.040 -3.112 20.201 1.00 89.38 186 HIS A CA 1
ATOM 1449 C C . HIS A 1 186 ? -2.972 -1.918 19.241 1.00 89.38 186 HIS A C 1
ATOM 1451 O O . HIS A 1 186 ? -3.720 -0.944 19.365 1.00 89.38 186 HIS A O 1
ATOM 1457 N N . LEU A 1 187 ? -2.058 -2.002 18.279 1.00 90.81 187 LEU A N 1
ATOM 1458 C CA . LEU A 1 187 ? -1.928 -1.041 17.192 1.00 90.81 187 LEU A CA 1
ATOM 1459 C C . LEU A 1 187 ? -2.382 -1.713 15.903 1.00 90.81 187 LEU A C 1
ATOM 1461 O O . LEU A 1 187 ? -2.036 -2.873 15.695 1.00 90.81 187 LEU A O 1
ATOM 1465 N N . LEU A 1 188 ? -3.085 -0.974 15.045 1.00 87.94 188 LEU A N 1
ATOM 1466 C CA . LEU A 1 188 ? -3.254 -1.374 13.652 1.00 87.94 188 LEU A CA 1
ATOM 1467 C C . LEU A 1 188 ? -2.232 -0.665 12.770 1.00 87.94 188 LEU A C 1
ATOM 1469 O O . LEU A 1 188 ? -2.006 0.542 12.897 1.00 87.94 188 LEU A O 1
ATOM 1473 N N . ARG A 1 189 ? -1.628 -1.409 11.859 1.00 83.88 189 ARG A N 1
ATOM 1474 C CA . ARG A 1 189 ? -0.579 -0.954 10.952 1.00 83.88 189 ARG A CA 1
ATOM 1475 C C . ARG A 1 189 ? -0.589 -1.770 9.671 1.00 83.88 189 ARG A C 1
ATOM 1477 O O . ARG A 1 189 ? -1.277 -2.778 9.545 1.00 83.88 189 ARG A O 1
ATOM 1484 N N . VAL A 1 190 ? 0.233 -1.330 8.723 1.00 63.25 190 VAL A N 1
ATOM 1485 C CA . VAL A 1 190 ? 0.484 -2.088 7.496 1.00 63.25 190 VAL A CA 1
ATOM 1486 C C . VAL A 1 190 ? 0.880 -3.519 7.840 1.00 63.25 190 VAL A C 1
ATOM 1488 O O . VAL A 1 190 ? 1.729 -3.684 8.709 1.00 63.25 190 VAL A O 1
ATOM 1491 N N . THR A 1 191 ? 0.291 -4.483 7.123 1.00 63.59 191 THR A N 1
ATOM 1492 C CA . THR A 1 191 ? 0.265 -5.951 7.337 1.00 63.59 191 THR A CA 1
ATOM 1493 C C . THR A 1 191 ? -0.946 -6.488 8.086 1.00 63.59 191 THR A C 1
ATOM 1495 O O . THR A 1 191 ? -1.204 -7.684 7.972 1.00 63.59 191 THR A O 1
ATOM 1498 N N . ASP A 1 192 ? -1.662 -5.662 8.848 1.00 74.88 192 ASP A N 1
ATOM 1499 C CA . ASP A 1 192 ? -2.800 -6.151 9.625 1.00 74.88 192 ASP A CA 1
ATOM 1500 C C . ASP A 1 192 ? -4.019 -6.384 8.729 1.00 74.88 192 ASP A C 1
ATOM 1502 O O . ASP A 1 192 ? -4.228 -5.688 7.734 1.00 74.88 192 ASP A O 1
ATOM 1506 N N . GLU A 1 193 ? -4.849 -7.358 9.085 1.00 78.25 193 GLU A N 1
ATOM 1507 C CA . GLU A 1 193 ? -6.050 -7.711 8.333 1.00 78.25 193 GLU A CA 1
ATOM 1508 C C . GLU A 1 193 ? -7.202 -8.127 9.258 1.00 78.25 193 GLU A C 1
ATOM 1510 O O . GLU A 1 193 ? -7.027 -8.348 10.457 1.00 78.2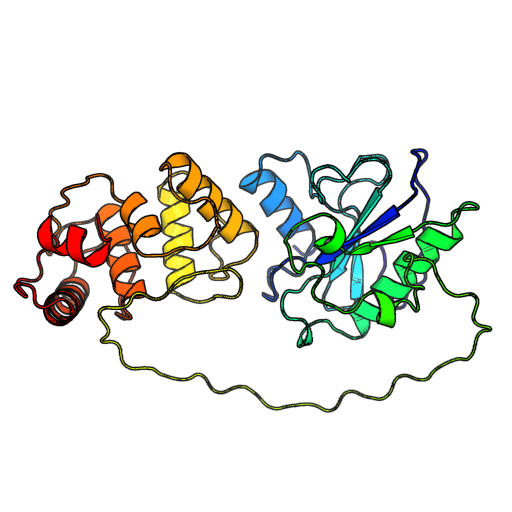5 193 GLU A O 1
ATOM 1515 N N . GLY A 1 194 ? -8.411 -8.196 8.705 1.00 78.62 194 GLY A N 1
ATOM 1516 C CA . GLY A 1 194 ? -9.597 -8.713 9.380 1.00 78.62 194 GLY A CA 1
ATOM 1517 C C . GLY A 1 194 ? -10.598 -7.650 9.839 1.00 78.62 194 GLY A C 1
ATOM 1518 O O . GLY A 1 194 ? -10.613 -6.502 9.390 1.00 78.62 194 GLY A O 1
ATOM 1519 N N . LYS A 1 195 ? -11.504 -8.058 10.738 1.00 84.75 195 LYS A N 1
ATOM 1520 C CA . LYS A 1 195 ? -12.714 -7.290 11.098 1.00 84.75 195 LYS A CA 1
ATOM 1521 C C . LYS A 1 195 ? -12.410 -5.908 11.685 1.00 84.75 195 LYS A C 1
ATOM 1523 O O . LYS A 1 195 ? -13.155 -4.966 11.422 1.00 84.75 195 LYS A O 1
ATOM 1528 N N . LEU A 1 196 ? -11.317 -5.774 12.437 1.00 87.75 196 LEU A N 1
ATOM 1529 C CA . LEU A 1 196 ? -10.930 -4.501 13.046 1.00 87.75 196 LEU A CA 1
ATOM 1530 C C . LEU A 1 196 ? -10.419 -3.497 11.999 1.00 87.75 196 LEU A C 1
ATOM 1532 O O . LEU A 1 196 ? -10.699 -2.304 12.094 1.00 87.75 196 LEU A O 1
ATOM 1536 N N . VAL A 1 197 ? -9.760 -3.990 10.946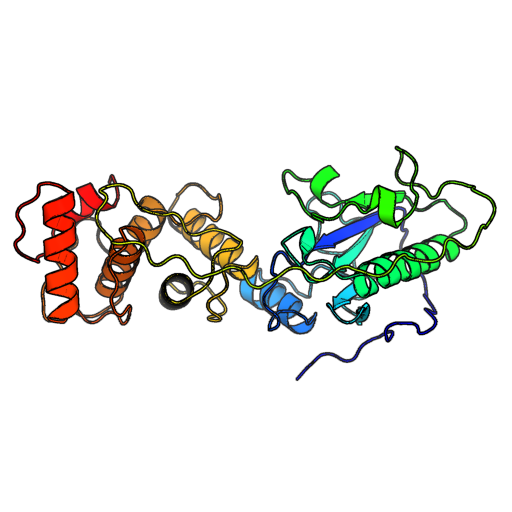 1.00 85.31 197 VAL A N 1
ATOM 1537 C CA . VAL A 1 197 ? -9.360 -3.173 9.794 1.00 85.31 197 VAL A CA 1
ATOM 1538 C C . VAL A 1 197 ? -10.584 -2.735 8.990 1.00 85.31 197 VAL A C 1
ATOM 1540 O O . VAL A 1 197 ? -10.682 -1.564 8.639 1.00 85.31 197 VAL A O 1
ATOM 1543 N N . ILE A 1 198 ? -11.572 -3.614 8.778 1.00 83.25 198 ILE A N 1
ATOM 1544 C CA . ILE A 1 198 ? -12.854 -3.237 8.145 1.00 83.25 198 ILE A CA 1
ATOM 1545 C C . ILE A 1 198 ? -13.546 -2.125 8.944 1.00 83.25 198 ILE A C 1
ATOM 1547 O O . ILE A 1 198 ? -14.044 -1.157 8.365 1.00 83.25 198 ILE A O 1
ATOM 1551 N N . ALA A 1 199 ? -13.581 -2.250 10.274 1.00 90.19 199 ALA A N 1
ATOM 1552 C CA . ALA A 1 199 ? -14.170 -1.246 11.154 1.00 90.19 199 ALA A CA 1
ATOM 1553 C C . ALA A 1 199 ? -13.463 0.113 11.027 1.00 90.19 199 ALA A C 1
ATOM 1555 O O . ALA A 1 199 ? -14.129 1.137 10.868 1.00 90.19 199 ALA A O 1
ATOM 1556 N N . LEU A 1 200 ? -12.127 0.110 11.020 1.00 94.75 200 LEU A N 1
ATOM 1557 C CA . LEU A 1 200 ? -11.312 1.296 10.767 1.00 94.75 200 LEU A CA 1
ATOM 1558 C C . LEU A 1 200 ? -11.609 1.916 9.394 1.00 94.75 200 LEU A C 1
ATOM 1560 O O . LEU A 1 200 ? -11.874 3.111 9.313 1.00 94.75 200 LEU A O 1
ATOM 1564 N N . GLN A 1 201 ? -11.580 1.127 8.319 1.00 88.88 201 GLN A N 1
ATOM 1565 C CA . GLN A 1 201 ? -11.796 1.615 6.953 1.00 88.88 201 GLN A CA 1
ATOM 1566 C C . GLN A 1 201 ? -13.195 2.230 6.795 1.00 88.88 201 GLN A C 1
ATOM 1568 O O . GLN A 1 201 ? -13.331 3.316 6.236 1.00 88.88 201 GLN A O 1
ATOM 1573 N N . ARG A 1 202 ? -14.234 1.601 7.365 1.00 89.44 202 ARG A N 1
ATOM 1574 C CA . ARG A 1 202 ? -15.595 2.165 7.402 1.00 89.44 202 ARG A CA 1
ATOM 1575 C C . ARG A 1 202 ? -15.653 3.476 8.180 1.00 89.44 202 ARG A C 1
ATOM 1577 O O . ARG A 1 202 ? -16.307 4.410 7.726 1.00 89.44 202 ARG A O 1
ATOM 1584 N N . MET A 1 203 ? -14.976 3.549 9.327 1.00 94.56 203 MET A N 1
ATOM 1585 C CA . MET A 1 203 ? -14.896 4.778 10.117 1.00 94.56 203 MET A CA 1
ATOM 1586 C C . MET A 1 203 ? -14.224 5.907 9.327 1.00 94.56 203 MET A C 1
ATOM 1588 O O . MET A 1 203 ? -14.752 7.014 9.277 1.00 94.56 203 MET A O 1
ATOM 1592 N N . LEU A 1 204 ? -13.107 5.626 8.650 1.00 92.31 204 LEU A N 1
ATOM 1593 C CA . LEU A 1 204 ? -12.426 6.597 7.790 1.00 92.31 204 LEU A CA 1
ATOM 1594 C C . LEU A 1 204 ? -13.377 7.138 6.710 1.00 92.31 204 LEU A C 1
ATOM 1596 O O . LEU A 1 204 ? -13.513 8.357 6.592 1.00 92.31 204 LEU A O 1
ATOM 1600 N N . CYS A 1 205 ? -14.121 6.261 6.025 1.00 87.19 205 CYS A N 1
ATOM 1601 C CA . CYS A 1 205 ? -15.127 6.675 5.041 1.00 87.19 205 CYS A CA 1
ATOM 1602 C C . CYS A 1 205 ? -16.207 7.583 5.647 1.00 87.19 205 CYS A C 1
ATOM 1604 O O . CYS A 1 205 ? -16.523 8.623 5.073 1.00 87.19 205 CYS A O 1
ATOM 1606 N N . LYS A 1 206 ? -16.741 7.240 6.828 1.00 88.56 206 LYS A N 1
ATOM 1607 C CA . LYS A 1 206 ? -17.750 8.062 7.523 1.00 88.56 206 LYS A CA 1
ATOM 1608 C C . LYS A 1 206 ? -17.225 9.427 7.977 1.00 88.56 206 LYS A C 1
ATOM 1610 O O . LYS A 1 206 ? -18.009 10.357 8.121 1.00 88.56 206 LYS A O 1
ATOM 1615 N N . LEU A 1 207 ? -15.915 9.563 8.181 1.00 89.44 207 LEU A N 1
ATOM 1616 C CA . LEU A 1 207 ? -15.249 10.835 8.489 1.00 89.44 207 LEU A CA 1
ATOM 1617 C C . LEU A 1 207 ? -14.896 11.654 7.231 1.00 89.44 207 LEU A C 1
ATOM 1619 O O . LEU A 1 207 ? -14.187 12.663 7.326 1.00 89.44 207 LEU A O 1
ATOM 1623 N N . GLY A 1 208 ? -15.376 11.225 6.058 1.00 86.88 208 GLY A N 1
ATOM 1624 C CA . GLY A 1 208 ? -15.124 11.870 4.771 1.00 86.88 208 GLY A CA 1
ATOM 1625 C C . GLY A 1 208 ? -13.729 11.592 4.211 1.00 86.88 208 GLY A C 1
ATOM 1626 O O . GLY A 1 208 ? -13.261 12.320 3.340 1.00 86.88 208 GLY A O 1
ATOM 1627 N N . ILE A 1 209 ? -13.033 10.571 4.718 1.00 85.38 209 ILE A N 1
ATOM 1628 C CA . ILE A 1 209 ? -11.722 10.160 4.217 1.00 85.38 209 ILE A CA 1
ATOM 1629 C C . ILE A 1 209 ? -11.927 8.945 3.327 1.00 85.38 209 ILE A C 1
ATOM 1631 O O . ILE A 1 209 ? -12.282 7.868 3.801 1.00 85.38 209 ILE A O 1
ATOM 1635 N N . GLN A 1 210 ? -11.684 9.116 2.031 1.00 78.06 210 GLN A N 1
ATOM 1636 C CA . GLN A 1 210 ? -11.798 8.020 1.077 1.00 78.06 210 GLN A CA 1
ATOM 1637 C C . GLN A 1 210 ? -10.855 6.875 1.458 1.00 78.06 210 GLN A C 1
ATOM 1639 O O . GLN A 1 210 ? -9.644 7.056 1.602 1.00 78.06 210 GLN A O 1
ATOM 1644 N N . CYS A 1 211 ? -11.434 5.692 1.641 1.00 75.44 211 CYS A N 1
ATOM 1645 C CA . CYS A 1 211 ? -10.724 4.468 1.958 1.00 75.44 211 CYS A CA 1
ATOM 1646 C C . CYS A 1 211 ? -11.465 3.289 1.321 1.00 75.44 211 CYS A C 1
ATOM 1648 O O . CYS A 1 211 ? -12.695 3.251 1.291 1.00 75.44 211 CYS A O 1
ATOM 1650 N N . PHE A 1 212 ? -10.730 2.316 0.792 1.00 75.94 212 PHE A N 1
ATOM 1651 C CA . PHE A 1 212 ? -11.346 1.096 0.285 1.00 75.94 212 PHE A CA 1
ATOM 1652 C C . PHE A 1 212 ? -11.588 0.129 1.449 1.00 75.94 212 PHE A C 1
ATOM 1654 O O . PHE A 1 212 ? -10.692 -0.096 2.259 1.00 75.94 212 PHE A O 1
ATOM 1661 N N . VAL A 1 213 ? -12.806 -0.409 1.557 1.00 78.19 213 VAL A N 1
ATOM 1662 C CA . VAL A 1 213 ? -13.206 -1.294 2.662 1.00 78.19 213 VAL A CA 1
ATOM 1663 C C . VAL A 1 213 ? -13.027 -2.750 2.237 1.00 78.19 213 VAL A C 1
ATOM 1665 O O . VAL A 1 213 ? -13.952 -3.382 1.732 1.00 78.19 213 VAL A O 1
ATOM 1668 N N . ASP A 1 214 ? -11.824 -3.277 2.423 1.00 70.12 214 ASP A N 1
ATOM 1669 C CA . ASP A 1 214 ? -11.429 -4.635 2.025 1.00 70.12 214 ASP A CA 1
ATOM 1670 C C . ASP A 1 214 ? -10.909 -5.499 3.181 1.00 70.12 214 ASP A C 1
ATOM 1672 O O . ASP A 1 214 ? -10.650 -6.688 2.988 1.00 70.12 214 ASP A O 1
ATOM 1676 N N . GLY A 1 215 ? -10.773 -4.914 4.372 1.00 74.00 215 GLY A N 1
ATOM 1677 C CA . GLY A 1 215 ? -10.255 -5.578 5.558 1.00 74.00 215 GLY A CA 1
ATOM 1678 C C . GLY A 1 215 ? -8.757 -5.837 5.552 1.00 74.00 215 GLY A C 1
ATOM 1679 O O . GLY A 1 215 ? -8.302 -6.578 6.413 1.00 74.00 215 GLY A O 1
ATOM 1680 N N . ALA A 1 216 ? -7.991 -5.238 4.642 1.00 73.69 216 ALA A N 1
ATOM 1681 C CA . ALA A 1 216 ? -6.537 -5.322 4.616 1.00 73.69 216 ALA A CA 1
ATOM 1682 C C . ALA A 1 216 ? -5.913 -3.943 4.833 1.00 73.69 216 ALA A C 1
ATOM 1684 O O . ALA A 1 216 ? -6.179 -2.986 4.107 1.00 73.69 216 ALA A O 1
ATOM 1685 N N . PHE A 1 217 ? -5.029 -3.838 5.820 1.00 79.31 217 PHE A N 1
ATOM 1686 C CA . PHE A 1 217 ? -4.315 -2.608 6.114 1.00 79.31 217 PHE A CA 1
ATOM 1687 C C . PHE A 1 217 ? -3.128 -2.505 5.150 1.00 79.31 217 PHE A C 1
ATOM 1689 O O . PHE A 1 217 ? -1.981 -2.799 5.483 1.00 79.31 217 PHE A O 1
ATOM 1696 N N . GLY A 1 218 ? -3.426 -2.123 3.910 1.00 69.50 218 GLY A N 1
ATOM 1697 C CA . GLY A 1 218 ? -2.437 -1.841 2.871 1.00 69.50 218 GLY A CA 1
ATOM 1698 C C . GLY A 1 218 ? -2.015 -0.371 2.844 1.00 69.50 218 GLY A C 1
ATOM 1699 O O . GLY A 1 218 ? -2.349 0.420 3.732 1.00 69.50 218 GLY A O 1
ATOM 1700 N N . GLN A 1 219 ? -1.313 0.023 1.778 1.00 69.88 219 GLN A N 1
ATOM 1701 C CA . GLN A 1 219 ? -0.866 1.406 1.590 1.00 69.88 219 GLN A CA 1
ATOM 1702 C C . GLN A 1 219 ? -2.038 2.398 1.522 1.00 69.88 219 GLN A C 1
ATOM 1704 O O . GLN A 1 219 ? -1.974 3.431 2.181 1.00 69.88 219 GLN A O 1
ATOM 1709 N N . GLY A 1 220 ? -3.136 2.057 0.836 1.00 75.19 220 GLY A N 1
ATOM 1710 C CA . GLY A 1 220 ? -4.324 2.919 0.781 1.00 75.19 220 GLY A CA 1
ATOM 1711 C C . GLY A 1 220 ? -4.954 3.168 2.160 1.00 75.19 220 GLY A C 1
ATOM 1712 O O . GLY A 1 220 ? -5.353 4.287 2.475 1.00 75.19 220 GLY A O 1
ATOM 1713 N N . THR A 1 221 ? -4.984 2.157 3.039 1.00 82.19 221 THR A N 1
ATOM 1714 C CA . THR A 1 221 ? -5.440 2.340 4.429 1.00 82.19 221 THR A CA 1
ATOM 1715 C C . THR A 1 221 ? -4.448 3.163 5.239 1.00 82.19 221 THR A C 1
ATOM 1717 O O . THR A 1 221 ? -4.867 4.067 5.956 1.00 82.19 221 THR A O 1
ATOM 1720 N N . LYS A 1 222 ? -3.139 2.919 5.090 1.00 83.25 222 LYS A N 1
ATOM 1721 C CA . LYS A 1 222 ? -2.107 3.739 5.738 1.00 83.25 222 LYS A CA 1
ATOM 1722 C C . LYS A 1 222 ? -2.241 5.211 5.358 1.00 83.25 222 LYS A C 1
ATOM 1724 O O . LYS A 1 222 ? -2.213 6.062 6.237 1.00 83.25 222 LYS A O 1
ATOM 1729 N N . GLU A 1 223 ? -2.423 5.509 4.080 1.00 78.19 223 GLU A N 1
ATOM 1730 C CA . GLU A 1 223 ? -2.572 6.875 3.572 1.00 78.19 223 GLU A CA 1
ATOM 1731 C C . GLU A 1 223 ? -3.849 7.539 4.092 1.00 78.19 223 GLU A C 1
ATOM 1733 O O . GLU A 1 223 ? -3.806 8.678 4.556 1.00 78.19 223 GLU A O 1
ATOM 1738 N N . ALA A 1 224 ? -4.971 6.816 4.121 1.00 84.62 224 ALA A N 1
ATOM 1739 C CA . ALA A 1 224 ? -6.206 7.306 4.728 1.00 84.62 224 ALA A CA 1
ATOM 1740 C C . ALA A 1 224 ? -6.034 7.607 6.233 1.00 84.62 224 ALA A C 1
ATOM 1742 O O . ALA A 1 224 ? -6.492 8.642 6.723 1.00 84.62 224 ALA A O 1
ATOM 1743 N N . VAL A 1 225 ? -5.312 6.755 6.966 1.00 93.56 225 VAL A N 1
ATOM 1744 C CA . VAL A 1 225 ? -4.968 7.002 8.375 1.00 93.56 225 VAL A CA 1
ATOM 1745 C C . VAL A 1 225 ? -4.069 8.229 8.517 1.00 93.56 225 VAL A C 1
ATOM 1747 O O . VAL A 1 225 ? -4.320 9.061 9.383 1.00 93.56 225 VAL A O 1
ATOM 1750 N N . GLN A 1 226 ? -3.069 8.392 7.652 1.00 86.25 226 GLN A N 1
ATOM 1751 C CA . GLN A 1 226 ? -2.190 9.564 7.639 1.00 86.25 226 GLN A CA 1
ATOM 1752 C C . GLN A 1 226 ? -2.966 10.864 7.382 1.00 86.25 226 GLN A C 1
ATOM 1754 O O . GLN A 1 226 ? -2.770 11.855 8.085 1.00 86.25 226 GLN A O 1
ATOM 1759 N N . LYS A 1 227 ? -3.928 10.855 6.450 1.00 87.81 227 LYS A N 1
ATOM 1760 C CA . LYS A 1 227 ? -4.846 11.986 6.228 1.00 87.81 227 LYS A CA 1
ATOM 1761 C C . LYS A 1 227 ? -5.656 12.331 7.474 1.00 87.81 227 LYS A C 1
ATOM 1763 O O . LYS A 1 227 ? -5.774 13.507 7.814 1.00 87.81 227 LYS A O 1
ATOM 1768 N N . LEU A 1 228 ? -6.198 11.324 8.165 1.00 94.69 228 LEU A N 1
ATOM 1769 C CA . LEU A 1 228 ? -6.911 11.538 9.427 1.00 94.69 228 LEU A CA 1
ATOM 1770 C C . LEU A 1 228 ? -5.989 12.163 10.474 1.00 94.69 228 LEU A C 1
ATOM 1772 O O . LEU A 1 228 ? -6.359 13.150 11.105 1.00 94.69 228 LEU A O 1
ATOM 1776 N N . GLN A 1 229 ? -4.802 11.582 10.656 1.00 95.44 229 GLN A N 1
ATOM 1777 C CA . GLN A 1 229 ? -3.824 12.036 11.637 1.00 95.44 229 GLN A CA 1
ATOM 1778 C C . GLN A 1 229 ? -3.439 13.497 11.383 1.00 95.44 229 GLN A C 1
ATOM 1780 O O . GLN A 1 229 ? -3.473 14.291 12.316 1.00 95.44 229 GLN A O 1
ATOM 1785 N N . LEU A 1 230 ? -3.193 13.883 10.127 1.00 90.94 230 LEU A N 1
ATOM 1786 C CA . LEU A 1 230 ? -2.961 15.278 9.746 1.00 90.94 230 LEU A CA 1
ATOM 1787 C C . LEU A 1 230 ? -4.165 16.179 10.057 1.00 90.94 230 LEU A C 1
ATOM 1789 O O . LEU A 1 230 ? -4.003 17.188 10.739 1.00 90.94 230 LEU A O 1
ATOM 1793 N N . LYS A 1 231 ? -5.382 15.794 9.636 1.00 92.62 231 LYS A N 1
ATOM 1794 C CA . LYS A 1 231 ? -6.622 16.563 9.881 1.00 92.62 231 LYS A CA 1
ATOM 1795 C C . LYS A 1 231 ? -6.899 16.789 11.374 1.00 92.62 231 LYS A C 1
ATOM 1797 O O . LYS A 1 231 ? -7.598 17.729 11.736 1.00 92.62 231 LYS A O 1
ATOM 1802 N N . LYS A 1 232 ? -6.382 15.914 12.238 1.00 93.88 232 LYS A N 1
ATOM 1803 C CA . LYS A 1 232 ? -6.568 15.951 13.695 1.00 93.88 232 LYS A CA 1
ATOM 1804 C C . LYS A 1 232 ? -5.325 16.419 14.461 1.00 93.88 232 LYS A C 1
ATOM 1806 O O . LYS A 1 232 ? -5.322 16.309 15.683 1.00 93.88 232 LYS A O 1
ATOM 1811 N N . ALA A 1 233 ? -4.297 16.926 13.771 1.00 93.44 233 ALA A N 1
ATOM 1812 C CA . ALA A 1 233 ? -3.027 17.364 14.362 1.00 93.44 233 ALA A CA 1
ATOM 1813 C C . ALA A 1 233 ? -2.351 16.290 15.248 1.00 93.44 233 ALA A C 1
ATOM 1815 O O . ALA A 1 233 ? -1.805 16.568 16.313 1.00 93.44 233 ALA A O 1
ATOM 1816 N N . LEU A 1 234 ? -2.407 15.033 14.806 1.00 93.25 234 LEU A N 1
ATOM 1817 C CA . LEU A 1 234 ? -1.763 13.883 15.439 1.00 93.25 234 LEU A CA 1
ATOM 1818 C C . LEU A 1 234 ? -0.444 13.538 14.734 1.00 93.25 234 LEU A C 1
ATOM 1820 O O . LEU A 1 234 ? -0.174 13.974 13.615 1.00 93.25 234 LEU A O 1
ATOM 1824 N N . LYS A 1 235 ? 0.361 12.674 15.365 1.00 90.69 235 LYS A N 1
ATOM 1825 C CA . LYS A 1 235 ? 1.554 12.095 14.734 1.00 90.69 235 LYS A CA 1
ATOM 1826 C C . LYS A 1 235 ? 1.170 11.386 13.427 1.00 90.69 235 LYS A C 1
ATOM 1828 O O . LYS A 1 235 ? 0.377 10.452 13.451 1.00 90.69 235 LYS A O 1
ATOM 1833 N N . ASN A 1 236 ? 1.756 11.821 12.312 1.00 88.19 236 ASN A N 1
ATOM 1834 C CA . ASN A 1 236 ? 1.459 11.345 10.956 1.00 88.19 236 ASN A CA 1
ATOM 1835 C C . ASN A 1 236 ? 2.273 10.089 10.563 1.00 88.19 236 ASN A C 1
ATOM 1837 O O . ASN A 1 236 ? 3.033 10.087 9.591 1.00 88.19 236 ASN A O 1
ATOM 1841 N N . ASP A 1 237 ? 2.176 9.021 11.351 1.00 79.62 237 ASP A N 1
ATOM 1842 C CA . ASP A 1 237 ? 2.930 7.774 11.140 1.00 79.62 237 ASP A CA 1
ATOM 1843 C C . ASP A 1 237 ? 2.147 6.676 10.397 1.00 79.62 237 ASP A C 1
ATOM 1845 O O . ASP A 1 237 ? 2.729 5.673 9.969 1.00 79.62 237 ASP A O 1
ATOM 1849 N N . GLY A 1 238 ? 0.844 6.874 10.184 1.00 83.56 238 GLY A N 1
ATOM 1850 C CA . GLY A 1 238 ? -0.043 5.909 9.541 1.00 83.56 238 GLY A CA 1
ATOM 1851 C C . GLY A 1 238 ? -0.348 4.679 10.397 1.00 83.56 238 GLY A C 1
ATOM 1852 O O . GLY A 1 238 ? -0.787 3.666 9.855 1.00 83.56 238 GLY A O 1
ATOM 1853 N N . VAL A 1 239 ? -0.089 4.745 11.706 1.00 89.25 239 VAL A N 1
ATOM 1854 C CA . VAL A 1 239 ? -0.387 3.690 12.680 1.00 89.25 239 VAL A CA 1
ATOM 1855 C C . VAL A 1 239 ? -1.605 4.097 13.505 1.00 89.25 239 VAL A C 1
ATOM 1857 O O . VAL A 1 239 ? -1.682 5.206 14.029 1.00 89.25 239 VAL A O 1
ATOM 1860 N N . VAL A 1 240 ? -2.570 3.195 13.655 1.00 96.25 240 VAL A N 1
ATOM 1861 C CA . VAL A 1 240 ? -3.776 3.454 14.447 1.00 96.25 240 VAL A CA 1
ATOM 1862 C C . VAL A 1 240 ? -3.594 2.887 15.842 1.00 96.25 240 VAL A C 1
ATOM 1864 O O . VAL A 1 240 ? -3.638 1.677 16.052 1.00 96.25 240 VAL A O 1
ATOM 1867 N N . GLY A 1 241 ? -3.412 3.785 16.802 1.00 95.19 241 GLY A N 1
ATOM 1868 C CA . GLY A 1 241 ? -3.482 3.472 18.225 1.00 95.19 241 GLY A CA 1
ATOM 1869 C C . GLY A 1 241 ? -4.602 4.238 18.920 1.00 95.19 241 GLY A C 1
ATOM 1870 O O . GLY A 1 241 ? -5.389 4.951 18.290 1.00 95.19 241 GLY A O 1
ATOM 1871 N N . LYS A 1 242 ? -4.624 4.155 20.253 1.00 95.00 242 LYS A N 1
ATOM 1872 C CA . LYS A 1 242 ? -5.633 4.812 21.095 1.00 95.00 242 LYS A CA 1
ATOM 1873 C C . LYS A 1 242 ? -5.815 6.313 20.831 1.00 95.00 242 LYS A C 1
ATOM 1875 O O . LYS A 1 242 ? -6.944 6.789 20.786 1.00 95.00 242 LYS A O 1
ATOM 1880 N N . LYS A 1 243 ? -4.725 7.048 20.575 1.00 95.12 243 LYS A N 1
ATOM 1881 C CA . LYS A 1 243 ? -4.775 8.486 20.249 1.00 95.12 243 LYS A CA 1
ATOM 1882 C C . LYS A 1 243 ? -5.416 8.747 18.884 1.00 95.12 243 LYS A C 1
ATOM 1884 O O . LYS A 1 243 ? -6.199 9.679 18.741 1.00 95.12 243 LYS A O 1
ATOM 1889 N N . THR A 1 244 ? -5.122 7.905 17.893 1.00 96.56 244 THR A N 1
ATOM 1890 C CA . THR A 1 244 ? -5.704 8.000 16.547 1.00 96.56 244 THR A CA 1
ATOM 1891 C C . THR A 1 244 ? -7.207 7.772 16.576 1.00 96.56 244 THR A C 1
ATOM 1893 O O . THR A 1 244 ? -7.941 8.545 15.970 1.00 96.56 244 THR A O 1
ATOM 1896 N N . VAL A 1 245 ? -7.669 6.762 17.322 1.00 96.62 245 VAL A N 1
ATOM 1897 C CA . VAL A 1 245 ? -9.107 6.508 17.493 1.00 96.62 245 VAL A CA 1
ATOM 1898 C C . VAL A 1 245 ? -9.767 7.585 18.356 1.00 96.62 245 VAL A C 1
ATOM 1900 O O . VAL A 1 245 ? -10.864 8.020 18.030 1.00 96.62 245 VAL A O 1
ATOM 1903 N N . GLY A 1 246 ? -9.088 8.105 19.385 1.00 95.38 246 GLY A N 1
ATOM 1904 C CA . GLY A 1 246 ? -9.556 9.273 20.145 1.00 95.38 246 GLY A CA 1
ATOM 1905 C C . GLY A 1 246 ? -9.846 10.487 19.252 1.00 95.38 246 GLY A C 1
ATOM 1906 O O . GLY A 1 246 ? -10.872 11.139 19.402 1.00 95.38 246 GLY A O 1
ATOM 1907 N N . GLY A 1 247 ? -9.014 10.729 18.233 1.00 94.19 247 GLY A N 1
ATOM 1908 C CA . GLY A 1 247 ? -9.243 11.782 17.236 1.00 94.19 247 GLY A CA 1
ATOM 1909 C C . GLY A 1 247 ? -10.468 11.580 16.327 1.00 94.19 247 GLY A C 1
ATOM 1910 O O . GLY A 1 247 ? -10.855 12.518 15.625 1.00 94.19 247 GLY A O 1
ATOM 1911 N N . MET A 1 248 ? -11.079 10.390 16.316 1.00 95.38 248 MET A N 1
ATOM 1912 C CA . MET A 1 248 ? -12.278 10.083 15.520 1.00 95.38 248 MET A CA 1
ATOM 1913 C C . MET A 1 248 ? -13.578 10.526 16.200 1.00 95.38 248 MET A C 1
ATOM 1915 O O . MET A 1 248 ? -14.585 10.660 15.510 1.00 95.38 248 MET A O 1
ATOM 1919 N N . PHE A 1 249 ? -13.561 10.770 17.514 1.00 95.44 249 PHE A N 1
ATOM 1920 C CA . PHE A 1 249 ? -14.735 11.239 18.246 1.00 95.44 249 PHE A CA 1
ATOM 1921 C C . PHE A 1 249 ? -15.080 12.687 17.883 1.00 95.44 249 PHE A C 1
ATOM 1923 O O . PHE A 1 249 ? -14.198 13.512 17.615 1.00 95.44 249 PHE A O 1
ATOM 1930 N N . THR A 1 250 ? -16.374 13.002 17.892 1.00 91.44 250 THR A N 1
ATOM 1931 C CA . THR A 1 250 ? -16.877 14.363 17.654 1.00 91.44 250 THR A CA 1
ATOM 1932 C C . THR A 1 250 ? -16.699 15.273 18.868 1.00 91.44 250 THR A C 1
ATOM 1934 O O . THR A 1 250 ? -16.435 16.464 18.712 1.00 91.44 250 THR A O 1
ATOM 1937 N N . SER A 1 251 ? -16.771 14.709 20.077 1.00 88.38 251 SER A N 1
ATOM 1938 C CA . SER A 1 251 ? -16.623 15.423 21.347 1.00 88.38 251 SER A CA 1
ATOM 1939 C C . SER A 1 251 ? -15.439 14.899 22.157 1.00 88.38 251 SER A C 1
ATOM 1941 O O . SER A 1 251 ? -15.196 13.696 22.220 1.00 88.38 251 SER A O 1
ATOM 1943 N N . LYS A 1 252 ? -14.738 15.804 22.854 1.00 83.69 252 LYS A N 1
ATOM 1944 C CA . LYS A 1 252 ? -13.704 15.450 23.847 1.00 83.69 252 LYS A CA 1
ATOM 1945 C C . LYS A 1 252 ? -14.287 14.955 25.178 1.00 83.69 252 LYS A C 1
ATOM 1947 O O . LYS A 1 252 ? -13.544 14.494 26.037 1.00 83.69 252 LYS A O 1
ATOM 1952 N N . LYS A 1 253 ? -15.602 15.078 25.370 1.00 89.88 253 LYS A N 1
ATOM 1953 C CA . LYS A 1 253 ? -16.333 14.620 26.559 1.00 89.88 253 LYS A CA 1
ATOM 1954 C C . LYS A 1 253 ? -17.538 13.782 26.118 1.00 89.88 253 LYS A C 1
ATOM 1956 O O . LYS A 1 253 ? -18.674 14.204 26.329 1.00 89.88 253 LYS A O 1
ATOM 1961 N N . PRO A 1 254 ? -17.319 12.645 25.435 1.00 92.81 254 PRO A N 1
ATOM 1962 C CA . PRO A 1 254 ? -18.424 11.828 24.962 1.00 92.81 254 PRO A CA 1
ATOM 1963 C C . PRO A 1 254 ? -19.196 11.248 26.152 1.00 92.81 254 PRO A C 1
ATOM 1965 O O . PRO A 1 254 ? -18.616 10.945 27.198 1.00 92.81 254 PRO A O 1
ATOM 1968 N N . LEU A 1 255 ? -20.506 11.089 25.970 1.00 96.25 255 LEU A N 1
ATOM 1969 C CA . LEU A 1 255 ? -21.382 10.378 26.893 1.00 96.25 255 LEU A CA 1
ATOM 1970 C C . LEU A 1 255 ? -22.227 9.390 26.092 1.00 96.25 255 LEU A C 1
ATOM 1972 O O . LEU A 1 255 ? -23.273 9.742 25.549 1.00 96.25 255 LEU A O 1
ATOM 1976 N N . LEU A 1 256 ? -21.748 8.152 25.989 1.00 97.81 256 LEU A N 1
ATOM 1977 C CA . LEU A 1 256 ? -22.416 7.095 25.229 1.00 97.81 256 LEU A CA 1
ATOM 1978 C C . LEU A 1 256 ? -22.946 6.033 26.187 1.00 97.81 256 LEU A C 1
ATOM 1980 O O . LEU A 1 256 ? -22.239 5.584 27.091 1.00 97.81 256 LEU A O 1
ATOM 1984 N N . LYS A 1 257 ? -24.188 5.608 25.972 1.00 97.62 257 LYS A N 1
ATOM 1985 C CA . LYS A 1 257 ? -24.852 4.575 26.770 1.00 97.62 257 LYS A CA 1
ATOM 1986 C C . LYS A 1 257 ? -25.651 3.645 25.866 1.00 97.62 257 LYS A C 1
ATOM 1988 O O . LYS A 1 257 ? -25.844 3.923 24.684 1.00 97.62 257 LYS A O 1
ATOM 1993 N N . GLN A 1 258 ? -26.131 2.538 26.423 1.00 97.50 258 GLN A N 1
ATOM 1994 C CA . GLN A 1 258 ? -27.002 1.623 25.688 1.00 97.50 258 GLN A CA 1
ATOM 1995 C C . GLN A 1 258 ? -28.182 2.383 25.057 1.00 97.50 258 GLN A C 1
ATOM 1997 O O . GLN A 1 258 ? -28.829 3.193 25.717 1.00 97.50 258 GLN A O 1
ATOM 2002 N N . GLY A 1 259 ? -28.427 2.124 23.771 1.00 95.69 259 GLY A N 1
ATOM 2003 C CA . GLY A 1 259 ? -29.407 2.835 22.946 1.00 95.69 259 GLY A CA 1
ATOM 2004 C C . GLY A 1 259 ? -28.814 3.952 22.080 1.00 95.69 259 GLY A C 1
ATOM 2005 O O . GLY A 1 259 ? -29.392 4.265 21.040 1.00 95.69 259 GLY A O 1
ATOM 2006 N N . THR A 1 260 ? -27.647 4.509 22.430 1.00 97.81 260 THR A N 1
ATOM 2007 C CA . THR A 1 260 ? -26.948 5.488 21.582 1.00 97.81 260 THR A CA 1
ATOM 2008 C C . THR A 1 260 ? -26.525 4.848 20.253 1.00 97.81 260 THR A C 1
ATOM 2010 O O . THR A 1 260 ? -26.139 3.677 20.200 1.00 97.81 260 THR A O 1
ATOM 2013 N N . LYS A 1 261 ? -26.575 5.622 19.164 1.00 96.38 261 LYS A N 1
ATOM 2014 C CA . LYS A 1 261 ? -26.136 5.208 17.824 1.00 96.38 261 LYS A CA 1
ATOM 2015 C C . LYS A 1 261 ? -25.285 6.303 17.179 1.00 96.38 261 LYS A C 1
ATOM 2017 O O . LYS A 1 261 ? -25.410 7.467 17.545 1.00 96.38 261 LYS A O 1
ATOM 2022 N N . GLY A 1 262 ? -24.446 5.938 16.212 1.00 94.06 262 GLY A N 1
ATOM 2023 C CA . GLY A 1 262 ? -23.711 6.888 15.369 1.00 94.06 262 GLY A CA 1
ATOM 2024 C C . GLY A 1 262 ? -22.195 6.689 15.356 1.00 94.06 262 GLY A C 1
ATOM 2025 O O . GLY A 1 262 ? -21.672 5.661 15.793 1.00 94.06 262 GLY A O 1
ATOM 2026 N N . ASN A 1 263 ? -21.482 7.684 14.823 1.00 94.19 263 ASN A N 1
ATOM 2027 C CA . ASN A 1 263 ? -20.036 7.603 14.595 1.00 94.19 263 ASN A CA 1
ATOM 2028 C C . ASN A 1 263 ? -19.253 7.466 15.905 1.00 94.19 263 ASN A C 1
ATOM 2030 O O . ASN A 1 263 ? -18.388 6.604 15.995 1.00 94.19 263 ASN A O 1
ATOM 2034 N N . ASP A 1 264 ? -19.608 8.206 16.956 1.00 96.31 264 ASP A N 1
ATOM 2035 C CA . ASP A 1 264 ? -18.910 8.096 18.245 1.00 96.31 264 ASP A CA 1
ATOM 2036 C C . ASP A 1 264 ? -19.065 6.705 18.878 1.00 96.31 264 ASP A C 1
ATOM 2038 O O . ASP A 1 264 ? -18.124 6.184 19.478 1.00 96.31 264 ASP A O 1
ATOM 2042 N N . VAL A 1 265 ? -20.209 6.041 18.669 1.00 97.25 265 VAL A N 1
ATOM 2043 C CA . VAL A 1 265 ? -20.394 4.644 19.090 1.00 97.25 265 VAL A CA 1
ATOM 2044 C C . VAL A 1 265 ? -19.473 3.722 18.303 1.00 97.25 265 VAL A C 1
ATOM 2046 O O . VAL A 1 265 ? -18.825 2.864 18.893 1.00 97.25 265 VAL A O 1
ATOM 2049 N N . GLN A 1 266 ? -19.355 3.908 16.989 1.00 95.62 266 GLN A N 1
ATOM 2050 C CA . GLN A 1 266 ? -18.459 3.087 16.175 1.00 95.62 266 GLN A CA 1
ATOM 2051 C C . GLN A 1 266 ? -16.977 3.343 16.507 1.00 95.62 266 GLN A C 1
ATOM 2053 O O . GLN A 1 266 ? -16.183 2.403 16.501 1.00 95.62 266 GLN A O 1
ATOM 2058 N N . ALA A 1 267 ? -16.602 4.581 16.854 1.00 96.56 267 ALA A N 1
ATOM 2059 C CA . ALA A 1 267 ? -15.257 4.931 17.314 1.00 96.56 267 ALA A CA 1
ATOM 2060 C C . ALA A 1 267 ? -14.947 4.253 18.653 1.00 96.56 267 ALA A C 1
ATOM 2062 O O . ALA A 1 267 ? -13.888 3.648 18.812 1.00 96.56 267 ALA A O 1
ATOM 2063 N N . MET A 1 268 ? -15.901 4.271 19.588 1.00 97.62 268 MET A N 1
ATOM 2064 C CA . MET A 1 268 ? -15.811 3.539 20.850 1.00 97.62 268 MET A CA 1
ATOM 2065 C C . MET A 1 268 ? -15.696 2.026 20.627 1.00 97.62 268 MET A C 1
ATOM 2067 O O . MET A 1 268 ? -14.856 1.386 21.255 1.00 97.62 268 MET A O 1
ATOM 2071 N N . GLN A 1 269 ? -16.493 1.445 19.727 1.00 97.38 269 GLN A N 1
ATOM 2072 C CA . GLN A 1 269 ? -16.416 0.019 19.397 1.00 97.38 269 GLN A CA 1
ATOM 2073 C C . GLN A 1 269 ? -15.039 -0.345 18.814 1.00 97.38 269 GLN A C 1
ATOM 2075 O O . GLN A 1 269 ? -14.432 -1.313 19.266 1.00 97.38 269 GLN A O 1
ATOM 2080 N N . LEU A 1 270 ? -14.501 0.469 17.894 1.00 96.00 270 LEU A N 1
ATOM 2081 C CA . LEU A 1 270 ? -13.143 0.313 17.357 1.00 96.00 270 LEU A CA 1
ATOM 2082 C C . LEU A 1 270 ? -12.078 0.416 18.456 1.00 96.00 270 LEU A C 1
ATOM 2084 O O . LEU A 1 270 ? -11.163 -0.403 18.503 1.00 96.00 270 LEU A O 1
ATOM 2088 N N . LEU A 1 271 ? -12.213 1.387 19.364 1.00 96.62 271 LEU A N 1
ATOM 2089 C CA . LEU A 1 271 ? -11.305 1.559 20.496 1.00 96.62 271 LEU A CA 1
ATOM 2090 C C . LEU A 1 271 ? -11.324 0.326 21.407 1.00 96.62 271 LEU A C 1
ATOM 2092 O O . LEU A 1 271 ? -10.266 -0.202 21.731 1.00 96.62 271 LEU A O 1
ATOM 2096 N N . MET A 1 272 ? -12.507 -0.179 21.768 1.00 95.81 272 MET A N 1
ATOM 2097 C CA . MET A 1 272 ? -12.650 -1.414 22.549 1.00 95.81 272 MET A CA 1
ATOM 2098 C C . MET A 1 272 ? -12.057 -2.629 21.827 1.00 95.81 272 MET A C 1
ATOM 2100 O O . MET A 1 272 ? -11.440 -3.475 22.475 1.00 95.81 272 MET A O 1
ATOM 2104 N N . GLY A 1 273 ? -12.170 -2.690 20.499 1.00 94.31 273 GLY A N 1
ATOM 2105 C CA . GLY A 1 273 ? -11.508 -3.704 19.683 1.00 94.31 273 GLY A CA 1
ATOM 2106 C C . GLY A 1 273 ? -9.977 -3.642 19.764 1.00 94.31 273 GLY A C 1
ATOM 2107 O O . GLY A 1 273 ? -9.336 -4.685 19.881 1.00 94.31 273 GLY A O 1
ATOM 2108 N N . LEU A 1 274 ? -9.368 -2.446 19.822 1.00 92.69 274 LEU A N 1
ATOM 2109 C CA . LEU A 1 274 ? -7.923 -2.308 20.093 1.00 92.69 274 LEU A CA 1
ATOM 2110 C C . LEU A 1 274 ? -7.542 -2.852 21.481 1.00 92.69 274 LEU A C 1
ATOM 2112 O O . LEU A 1 274 ? -6.440 -3.369 21.663 1.00 92.69 274 LEU A O 1
ATOM 2116 N N . TYR A 1 275 ? -8.456 -2.787 22.449 1.00 92.69 275 TYR A N 1
ATOM 2117 C CA . TYR A 1 275 ? -8.322 -3.406 23.776 1.00 92.69 275 TYR A CA 1
ATOM 2118 C C . TYR A 1 275 ? -8.739 -4.889 23.811 1.00 92.69 275 TYR A C 1
ATOM 2120 O O . TYR A 1 275 ? -8.908 -5.476 24.879 1.00 92.69 275 TYR A O 1
ATOM 2128 N N . GLY A 1 276 ? -8.885 -5.517 22.641 1.00 88.88 276 GLY A N 1
ATOM 2129 C CA . GLY A 1 276 ? -9.131 -6.947 22.483 1.00 88.88 276 GLY A CA 1
ATOM 2130 C C . GLY A 1 276 ? -10.596 -7.363 22.589 1.00 88.88 276 GLY A C 1
ATOM 2131 O O . GLY A 1 276 ? -10.892 -8.547 22.458 1.00 88.88 276 GLY A O 1
ATOM 2132 N N . GLN A 1 277 ? -11.540 -6.446 22.809 1.00 92.31 277 GLN A N 1
ATOM 2133 C CA . GLN A 1 277 ? -12.945 -6.844 22.875 1.00 92.31 277 GLN A CA 1
ATOM 2134 C C . GLN A 1 277 ? -13.428 -7.364 21.515 1.00 92.31 277 GLN A C 1
ATOM 2136 O O . GLN A 1 277 ? -13.191 -6.753 20.474 1.00 92.31 277 GLN A O 1
ATOM 2141 N N . ASN A 1 278 ? -14.146 -8.487 21.534 1.00 86.88 278 ASN A N 1
ATOM 2142 C CA . ASN A 1 278 ? -14.790 -9.036 20.348 1.00 86.88 278 ASN A CA 1
ATOM 2143 C C . ASN A 1 278 ? -16.242 -8.556 20.294 1.00 86.88 278 ASN A C 1
ATOM 2145 O O . ASN A 1 278 ? -17.083 -9.012 21.067 1.00 86.88 278 ASN A O 1
ATOM 2149 N N . LEU A 1 279 ? -16.527 -7.618 19.396 1.00 90.62 279 LEU A N 1
ATOM 2150 C CA . LEU A 1 279 ? -17.857 -7.054 19.214 1.00 90.62 279 LEU A CA 1
ATOM 2151 C C . LEU A 1 279 ? -18.104 -6.640 17.763 1.00 90.62 279 LEU A C 1
ATOM 2153 O O . LEU A 1 279 ? -17.186 -6.538 16.945 1.00 90.62 279 LEU A O 1
ATOM 2157 N N . VAL A 1 280 ? -19.367 -6.376 17.446 1.00 86.50 280 VAL A N 1
ATOM 2158 C CA . VAL A 1 280 ? -19.754 -5.774 16.169 1.00 86.50 280 VAL A CA 1
ATOM 2159 C C . VAL A 1 280 ? -19.401 -4.283 16.187 1.00 86.50 280 VAL A C 1
ATOM 2161 O O . VAL A 1 280 ? -19.537 -3.614 17.209 1.00 86.50 280 VAL A O 1
ATOM 2164 N N . HIS A 1 281 ? -18.910 -3.782 15.053 1.00 91.12 281 HIS A N 1
ATOM 2165 C CA . HIS A 1 281 ? -18.463 -2.399 14.863 1.00 91.12 281 HIS A CA 1
ATOM 2166 C C . HIS A 1 281 ? -19.431 -1.653 13.933 1.00 91.12 281 HIS A C 1
ATOM 2168 O O . HIS A 1 281 ? -19.056 -1.190 12.852 1.00 91.12 281 HIS A O 1
ATOM 2174 N N . ASP A 1 282 ? -20.706 -1.632 14.303 1.00 87.69 282 ASP A N 1
ATOM 2175 C CA . ASP A 1 282 ? -21.837 -1.132 13.512 1.00 87.69 282 ASP A CA 1
ATOM 2176 C C . ASP A 1 282 ? -22.262 0.303 13.870 1.00 87.69 282 ASP A C 1
ATOM 2178 O O . ASP A 1 282 ? -23.006 0.932 13.119 1.00 87.69 282 ASP A O 1
ATOM 2182 N N . GLY A 1 283 ? -21.759 0.852 14.976 1.00 93.19 283 GLY A N 1
ATOM 2183 C CA . GLY A 1 283 ? -22.207 2.128 15.523 1.00 93.19 283 GLY A CA 1
ATOM 2184 C C . GLY A 1 283 ? -23.525 2.044 16.292 1.00 93.19 283 GLY A C 1
ATOM 2185 O O . GLY A 1 283 ? -24.173 3.074 16.460 1.00 93.19 283 GLY A O 1
ATOM 2186 N N . ILE A 1 284 ? -23.929 0.859 16.759 1.00 96.00 284 ILE A N 1
ATOM 2187 C CA . ILE A 1 284 ? -25.123 0.641 17.583 1.00 96.00 284 ILE A CA 1
ATOM 2188 C C . ILE A 1 284 ? -24.706 0.180 18.982 1.00 96.00 284 ILE A C 1
ATOM 2190 O O . ILE A 1 284 ? -24.097 -0.874 19.162 1.00 96.00 284 ILE A O 1
ATOM 2194 N N . PHE A 1 285 ? -25.073 0.945 20.011 1.00 97.19 285 PHE A N 1
ATOM 2195 C CA . PHE A 1 285 ? -24.769 0.589 21.394 1.00 97.19 285 PHE A CA 1
ATOM 2196 C C . PHE A 1 285 ? -25.841 -0.368 21.937 1.00 97.19 285 PHE A C 1
ATOM 2198 O O . PHE A 1 285 ? -26.777 0.035 22.630 1.00 97.19 285 PHE A O 1
ATOM 2205 N N . GLY A 1 286 ? -25.683 -1.659 21.638 1.00 96.25 286 GLY A N 1
ATOM 2206 C CA . GLY A 1 286 ? -26.534 -2.738 22.152 1.00 96.25 286 GLY A CA 1
ATOM 2207 C C . GLY A 1 286 ? -26.038 -3.368 23.462 1.00 96.25 286 GLY A C 1
ATOM 2208 O O . GLY A 1 286 ? -25.031 -2.954 24.042 1.00 96.25 286 GLY A O 1
ATOM 2209 N N . LYS A 1 287 ? -26.721 -4.434 23.909 1.00 95.50 287 LYS A N 1
ATOM 2210 C CA . LYS A 1 287 ? -26.354 -5.205 25.117 1.00 95.50 287 LYS A CA 1
ATOM 2211 C C . LYS A 1 287 ? -24.919 -5.752 25.050 1.00 95.50 287 LYS A C 1
ATOM 2213 O O . LYS A 1 287 ? -24.175 -5.630 26.019 1.00 95.50 287 LYS A O 1
ATOM 2218 N N . GLY A 1 288 ? -24.506 -6.281 23.894 1.00 93.19 288 GLY A N 1
ATOM 2219 C CA . GLY A 1 288 ? -23.140 -6.782 23.687 1.00 93.19 288 GLY A CA 1
ATOM 2220 C C . GLY A 1 288 ? -22.075 -5.688 23.821 1.00 93.19 288 GLY A C 1
ATOM 2221 O O . GLY A 1 288 ? -21.057 -5.892 24.477 1.00 93.19 288 GLY A O 1
ATOM 2222 N N . THR A 1 289 ? -22.338 -4.492 23.285 1.00 97.25 289 THR A N 1
ATOM 2223 C CA . THR A 1 289 ? -21.459 -3.322 23.441 1.00 97.25 289 THR A CA 1
ATOM 2224 C C . THR A 1 289 ? -21.366 -2.881 24.901 1.00 97.25 289 THR A C 1
ATOM 2226 O O . THR A 1 289 ? -20.269 -2.589 25.369 1.00 97.25 289 THR A O 1
ATOM 2229 N N . LYS A 1 290 ? -22.484 -2.899 25.645 1.00 97.50 290 LYS A N 1
ATOM 2230 C CA . LYS A 1 290 ? -22.490 -2.602 27.088 1.00 97.50 290 LYS A CA 1
ATOM 2231 C C . LYS A 1 290 ? -21.606 -3.570 27.859 1.00 97.50 290 LYS A C 1
ATOM 2233 O O . LYS A 1 290 ? -20.781 -3.135 28.654 1.00 97.50 290 LYS A O 1
ATOM 2238 N N . GLN A 1 291 ? -21.751 -4.866 27.599 1.00 95.69 291 GLN A N 1
ATOM 2239 C CA . GLN A 1 291 ? -20.963 -5.884 28.285 1.00 95.69 291 GLN A CA 1
ATOM 2240 C C . GLN A 1 291 ? -19.466 -5.750 27.978 1.00 95.69 291 GLN A C 1
ATOM 2242 O O . GLN A 1 291 ? -18.646 -5.804 28.893 1.00 95.69 291 GLN A O 1
ATOM 2247 N N . ALA A 1 292 ? -19.108 -5.520 26.711 1.00 95.06 292 ALA A N 1
ATOM 2248 C CA . ALA A 1 292 ? -17.726 -5.259 26.314 1.00 95.06 292 ALA A CA 1
ATOM 2249 C C . ALA A 1 292 ? -17.155 -4.026 27.032 1.00 95.06 292 ALA A C 1
ATOM 2251 O O . ALA A 1 292 ? -16.028 -4.058 27.526 1.00 95.06 292 ALA A O 1
ATOM 2252 N N . LEU A 1 293 ? -17.952 -2.962 27.155 1.00 97.38 293 LEU A N 1
ATOM 2253 C CA . LEU A 1 293 ? -17.537 -1.748 27.843 1.00 97.38 293 LEU A CA 1
ATOM 2254 C C . LEU A 1 293 ? -17.317 -1.968 29.342 1.00 97.38 293 LEU A C 1
ATOM 2256 O O . LEU A 1 293 ? -16.303 -1.522 29.870 1.00 97.38 293 LEU A O 1
ATOM 2260 N N . VAL A 1 294 ? -18.211 -2.698 30.011 1.00 96.44 294 VAL A N 1
ATOM 2261 C CA . VAL A 1 294 ? -18.051 -3.092 31.421 1.00 96.44 294 VAL A CA 1
ATOM 2262 C C . VAL A 1 294 ? -16.738 -3.853 31.623 1.00 96.44 294 VAL A C 1
ATOM 2264 O O . VAL A 1 294 ? -16.001 -3.573 32.568 1.00 96.44 294 VAL A O 1
ATOM 2267 N N . ASN A 1 295 ? -16.404 -4.783 30.723 1.00 93.69 295 ASN A N 1
ATOM 2268 C CA . ASN A 1 295 ? -15.148 -5.535 30.793 1.00 93.69 295 ASN A CA 1
ATOM 2269 C C . ASN A 1 295 ? -13.928 -4.614 30.654 1.00 93.69 295 ASN A C 1
ATOM 2271 O O . ASN A 1 295 ? -12.963 -4.744 31.408 1.00 93.69 295 ASN A O 1
ATOM 2275 N N . VAL A 1 296 ? -13.981 -3.655 29.726 1.00 94.06 296 VAL A N 1
ATOM 2276 C CA . VAL A 1 296 ? -12.903 -2.677 29.556 1.00 94.06 296 VAL A CA 1
ATOM 2277 C C . VAL A 1 296 ? -12.785 -1.777 30.784 1.00 94.06 296 VAL A C 1
ATOM 2279 O O . VAL A 1 296 ? -11.691 -1.642 31.318 1.00 94.06 296 VAL A O 1
ATOM 2282 N N . GLN A 1 297 ? -13.882 -1.225 31.301 1.00 96.75 297 GLN A N 1
ATOM 2283 C CA . GLN A 1 297 ? -13.862 -0.401 32.515 1.00 96.75 297 GLN A CA 1
ATOM 2284 C C . GLN A 1 297 ? -13.217 -1.136 33.699 1.00 96.75 297 GLN A C 1
ATOM 2286 O O . GLN A 1 297 ? -12.366 -0.557 34.373 1.00 96.75 297 GLN A O 1
ATOM 2291 N N . LYS A 1 298 ? -13.529 -2.427 33.894 1.00 94.75 298 LYS A N 1
ATOM 2292 C CA . LYS A 1 298 ? -12.867 -3.271 34.905 1.00 94.75 298 LYS A CA 1
ATOM 2293 C C . LYS A 1 298 ? -11.357 -3.377 34.673 1.00 94.75 298 LYS A C 1
ATOM 2295 O O . LYS A 1 298 ? -10.596 -3.225 35.621 1.00 94.75 298 LYS A O 1
ATOM 2300 N N . SER A 1 299 ? -10.917 -3.571 33.426 1.00 91.62 299 SER A N 1
ATOM 2301 C CA . SER A 1 299 ? -9.484 -3.647 33.077 1.00 91.62 299 SER A CA 1
ATOM 2302 C C . SER A 1 299 ? -8.707 -2.344 33.310 1.00 91.62 299 SER A C 1
ATOM 2304 O O . SER A 1 299 ? -7.487 -2.373 33.426 1.00 91.62 299 SER A O 1
ATOM 2306 N N . PHE A 1 300 ? -9.410 -1.212 33.399 1.00 91.69 300 PHE A N 1
ATOM 2307 C CA . PHE A 1 300 ? -8.861 0.106 33.726 1.00 91.69 300 PHE A CA 1
ATOM 2308 C C . PHE A 1 300 ? -9.085 0.515 35.191 1.00 91.69 300 PHE A C 1
ATOM 2310 O O . PHE A 1 300 ? -8.800 1.656 35.543 1.00 91.69 300 PHE A O 1
ATOM 2317 N N . HIS A 1 301 ? -9.611 -0.380 36.037 1.00 94.12 301 HIS A N 1
ATOM 2318 C CA . HIS A 1 301 ? -9.976 -0.090 37.431 1.00 94.12 301 HIS A CA 1
ATOM 2319 C C . HIS A 1 301 ? -10.949 1.096 37.582 1.00 94.12 301 HIS A C 1
ATOM 2321 O O . HIS A 1 301 ? -10.892 1.862 38.541 1.00 94.12 301 HIS A O 1
ATOM 2327 N N . LEU A 1 302 ? -11.860 1.252 36.621 1.00 94.69 302 LEU A N 1
ATOM 2328 C CA . LEU A 1 302 ? -12.917 2.259 36.646 1.00 94.69 302 LEU A CA 1
ATOM 2329 C C . LEU A 1 302 ? -14.221 1.672 37.193 1.00 94.69 302 LEU A C 1
ATOM 2331 O O . LEU A 1 302 ? -14.421 0.456 37.226 1.00 94.69 302 LEU A O 1
ATOM 2335 N N . LYS A 1 303 ? -15.167 2.557 37.530 1.00 95.19 303 LYS A N 1
ATOM 2336 C CA . LYS A 1 303 ? -16.558 2.159 37.766 1.00 95.19 303 LYS A CA 1
ATOM 2337 C C . LYS A 1 303 ? -17.096 1.445 36.521 1.00 95.19 303 LYS A C 1
ATOM 2339 O O . LYS A 1 303 ? -17.123 2.018 35.436 1.00 95.19 303 LYS A O 1
ATOM 2344 N N . ALA A 1 304 ? -17.522 0.197 36.691 1.00 96.12 304 ALA A N 1
ATOM 2345 C CA . ALA A 1 304 ? -17.970 -0.674 35.607 1.00 96.12 304 ALA A CA 1
ATOM 2346 C C . ALA A 1 304 ? -19.482 -0.531 35.341 1.00 96.12 304 ALA A C 1
ATOM 2348 O O . ALA A 1 304 ? -20.239 -1.497 35.429 1.00 96.12 304 ALA A O 1
ATOM 2349 N N . ASP A 1 305 ? -19.931 0.697 35.081 1.00 96.38 305 ASP A N 1
ATOM 2350 C CA . ASP A 1 305 ? -21.346 1.053 34.892 1.00 96.38 305 ASP A CA 1
ATOM 2351 C C . ASP A 1 305 ? -21.860 0.863 33.452 1.00 96.38 305 ASP A C 1
ATOM 2353 O O . ASP A 1 305 ? -23.062 0.975 33.193 1.00 96.38 305 ASP A O 1
ATOM 2357 N N . GLY A 1 306 ? -20.974 0.543 32.506 1.00 96.69 306 GLY A N 1
ATOM 2358 C CA . GLY A 1 306 ? -21.318 0.385 31.098 1.00 96.69 306 GLY A CA 1
ATOM 2359 C C . GLY A 1 306 ? -21.711 1.699 30.420 1.00 96.69 306 GLY A C 1
ATOM 2360 O O . GLY A 1 306 ? -22.441 1.665 29.427 1.00 96.69 306 GLY A O 1
ATOM 2361 N N . VAL A 1 307 ? -21.244 2.840 30.939 1.00 97.94 307 VAL A N 1
ATOM 2362 C CA . VAL A 1 307 ? -21.396 4.168 30.334 1.00 97.94 307 VAL A CA 1
ATOM 2363 C C . VAL A 1 307 ? -20.031 4.689 29.890 1.00 97.94 307 VAL A C 1
ATOM 2365 O O . VAL A 1 307 ? -19.093 4.809 30.675 1.00 97.94 307 VAL A O 1
ATOM 2368 N N . PHE A 1 308 ? -19.906 5.039 28.612 1.00 97.62 308 PHE A N 1
ATOM 2369 C CA . PHE A 1 308 ? -18.674 5.605 28.068 1.00 97.62 308 PHE A CA 1
ATOM 2370 C C . PHE A 1 308 ? -18.703 7.118 28.259 1.00 97.62 308 PHE A C 1
ATOM 2372 O O . PHE A 1 308 ? -19.149 7.861 27.384 1.00 97.62 308 PHE A O 1
ATOM 2379 N N . GLY A 1 309 ? -18.304 7.545 29.456 1.00 96.31 309 GLY A N 1
ATOM 2380 C CA . GLY A 1 309 ? -18.201 8.950 29.846 1.00 96.31 309 GLY A CA 1
ATOM 2381 C C . GLY A 1 309 ? -16.772 9.507 29.753 1.00 96.31 309 GLY A C 1
ATOM 2382 O O . GLY A 1 309 ? -15.839 8.775 29.406 1.00 96.31 309 GLY A O 1
ATOM 2383 N N . PRO A 1 310 ? -16.557 10.774 30.160 1.00 94.62 310 PRO A N 1
ATOM 2384 C CA . PRO A 1 310 ? -15.257 11.443 30.072 1.00 94.62 310 PRO A CA 1
ATOM 2385 C C . PRO A 1 310 ? -14.105 10.699 30.762 1.00 94.62 310 PRO A C 1
ATOM 2387 O O . PRO A 1 310 ? -13.009 10.642 30.215 1.00 94.62 310 PRO A O 1
ATOM 2390 N N . LYS A 1 311 ? -14.350 10.074 31.925 1.00 94.69 311 LYS A N 1
ATOM 2391 C CA . LYS A 1 311 ? -13.328 9.286 32.643 1.00 94.69 311 LYS A CA 1
ATOM 2392 C C . LYS A 1 311 ? -12.893 8.052 31.848 1.00 94.69 311 LYS A C 1
ATOM 2394 O O . LYS A 1 311 ? -11.702 7.782 31.729 1.00 94.69 311 LYS A O 1
ATOM 2399 N N . THR A 1 312 ? -13.852 7.316 31.283 1.00 96.44 312 THR A N 1
ATOM 2400 C CA . THR A 1 312 ? -13.567 6.133 30.461 1.00 96.44 312 THR A CA 1
ATOM 2401 C C . THR A 1 312 ? -12.884 6.517 29.155 1.00 96.44 312 THR A C 1
ATOM 2403 O O . THR A 1 312 ? -11.910 5.876 28.770 1.00 96.44 312 THR A O 1
ATOM 2406 N N . TYR A 1 313 ? -13.336 7.599 28.517 1.00 96.44 313 TYR A N 1
ATOM 2407 C CA . TYR A 1 313 ? -12.688 8.159 27.336 1.00 96.44 313 TYR A CA 1
ATOM 2408 C C . TYR A 1 313 ? -11.219 8.505 27.614 1.00 96.44 313 TYR A C 1
ATOM 2410 O O . TYR A 1 313 ? -10.342 7.937 26.968 1.00 96.44 313 TYR A O 1
ATOM 2418 N N . ALA A 1 314 ? -10.948 9.338 28.627 1.00 94.31 314 ALA A N 1
ATOM 2419 C CA . ALA A 1 314 ? -9.596 9.758 28.997 1.00 94.31 314 ALA A CA 1
ATOM 2420 C C . ALA A 1 314 ? -8.675 8.562 29.287 1.00 94.31 314 ALA A C 1
ATOM 2422 O O . ALA A 1 314 ? -7.573 8.483 28.743 1.00 94.31 314 ALA A O 1
ATOM 2423 N N . ALA A 1 315 ? -9.151 7.578 30.058 1.00 94.25 315 ALA A N 1
ATOM 2424 C CA . ALA A 1 315 ? -8.389 6.369 30.365 1.00 94.25 315 ALA A CA 1
ATOM 2425 C C . ALA A 1 315 ? -8.024 5.568 29.100 1.00 94.25 315 ALA A C 1
ATOM 2427 O O . ALA A 1 315 ? -6.878 5.144 28.924 1.00 94.25 315 ALA A O 1
ATOM 2428 N N . MET A 1 316 ? -8.983 5.395 28.187 1.00 94.12 316 MET A N 1
ATOM 2429 C CA . MET A 1 316 ? -8.798 4.578 26.989 1.00 94.12 316 MET A CA 1
ATOM 2430 C C . MET A 1 316 ? -8.035 5.296 25.874 1.00 94.12 316 MET A C 1
ATOM 2432 O O . MET A 1 316 ? -7.389 4.626 25.075 1.00 94.12 316 MET A O 1
ATOM 2436 N N . THR A 1 317 ? -8.061 6.628 25.793 1.00 93.06 317 THR A N 1
ATOM 2437 C CA . THR A 1 317 ? -7.33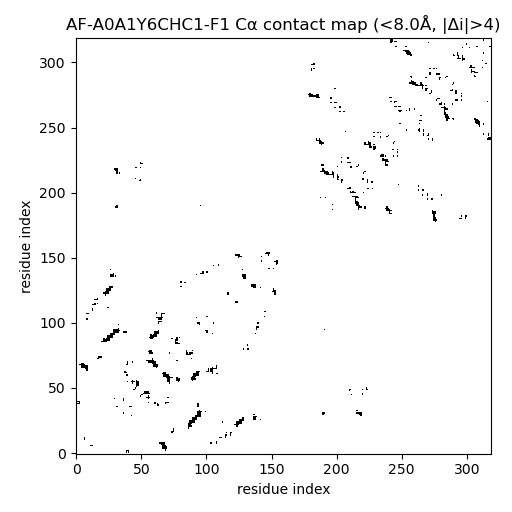3 7.388 24.758 1.00 93.06 317 THR A CA 1
ATOM 2438 C C . THR A 1 317 ? -6.002 7.955 25.248 1.00 93.06 317 THR A C 1
ATOM 2440 O O . THR A 1 317 ? -5.094 8.170 24.441 1.00 93.06 317 THR A O 1
ATOM 2443 N N . GLY A 1 318 ? -5.849 8.148 26.561 1.00 87.19 318 GLY A N 1
ATOM 2444 C CA . GLY A 1 318 ? -4.762 8.924 27.164 1.00 87.19 318 GLY A CA 1
ATOM 2445 C C . GLY A 1 318 ? -4.862 10.413 26.829 1.00 87.19 318 GLY A C 1
ATOM 2446 O O . GLY A 1 318 ? -3.843 11.004 26.469 1.00 87.19 318 GLY A O 1
ATOM 2447 N N . ALA A 1 319 ? -6.091 10.942 26.825 1.00 79.56 319 ALA A N 1
ATOM 2448 C CA . ALA A 1 319 ? -6.415 12.349 26.577 1.00 79.56 319 ALA A CA 1
ATOM 2449 C C . ALA A 1 319 ? -6.688 13.089 27.889 1.00 79.56 319 ALA A C 1
ATOM 2451 O O . ALA A 1 319 ? -7.042 12.399 28.871 1.00 79.56 319 ALA A O 1
#

Foldseek 3Di:
DAADFPAAQPDADDDDADPAAAAEEEEFEQLDPPLVCQGLVNQQCLCCQLVVDPWRQAQWEAGLRLGIHGTDDNNDFGNDAVPPRHRYHYYYYYDNAQVSRHPSNLVSLQNVVVSNQVNDPDFHAYYYSVVRDVDCPPVYPNCVSNVADPRRTHDPDPDDDDDDDDDDDDDDDDDDDDDFFALDFAKDARPFFDDLLLLLQVLLVVVVRDADRDRHRGPSQLSSLLVLCVVQVHPNRSMDDLQSLLSSDPDLWDKDAAAFFDSNQLSLVSLLVRSVQDDDSHRHRHPSQLVSQLSNCVSLVHDSRSICGNVNSCSSNVD

Sequence (319 aa):
MTTSAKWKYGKAIDFDKPKRKVSVIFLHCSASDNTKHDDVAVMKKWHVDGNGWSDVGYHFFITKAGDIQAGRGLEKIPSAQKGYNKGSIAICCHGLKKEKFTDKQMASVKKLCKAICDSYTDKIRIRGHREVSSKSCPVYDYTSVLGLDKKGYYTTVKTETAKLPAPKAKKPVEELKKKPSSAKSHLLRVTDEGKLVIALQRMLCKLGIQCFVDGAFGQGTKEAVQKLQLKKALKNDGVVGKKTVGGMFTSKKPLLKQGTKGNDVQAMQLLMGLYGQNLVHDGIFGKGTKQALVNVQKSFHLKADGVFGPKTYAAMTGA

Nearest PDB structures (foldseek):
  4zxm-assembly1_A  TM=7.517E-01  e=7.946E-10  Branchiostoma belcheri tsingtauense
  4z8i-assembly1_A  TM=7.546E-01  e=1.956E-09  Branchiostoma belcheri tsingtauense
  5xz3-assembly4_D  TM=7.721E-01  e=3.292E-08  Apis mellifera
  2rkq-assembly1_A  TM=7.464E-01  e=2.162E-08  Drosophila melanogaster
  7nsx-assembly1_AAA  TM=7.428E-01  e=5.322E-08  Drosophila melanogaster

pLDDT: mean 86.63, std 17.34, range [26.67, 98.88]